Protein AF-A0A812XR93-F1 (afdb_monomer)

Secondary structure (DSSP, 8-state):
-EE-PPTT---SEEEEEETTEEEEEEE-TTSHHHHHHHH-GGG---TT-EEEEETTB-SHHHHHHHHHH-SSEEEEEE--TTTTTSPPPGGG--PPP-------SS------HHHHHHHHHHHHHHS-SPPPHHHHHHHHH----PPPS-HHHHHHHTT--BSSSS-B-S---TT-S-EEEEEEEEEEEETTEEEEEEEEEEEEEETTEEEEEEEEEEEEHHHIIIIIIHHHHHTS-HHHHHHHHSSSPPPPTT--TTHHHHHHHHHHHHHHHHHTT-S-HHHHHHHHHHTT--

Nearest PDB structures (foldseek):
  5woe-assembly1_A  TM=5.679E-01  e=2.750E-02  Homo sapiens
  8hql-assembly4_D  TM=5.612E-01  e=1.957E-01  Mus musculus
  8hql-assembly2_B  TM=5.615E-01  e=2.449E-01  Mus musculus
  8b4h-assembly1_A  TM=2.335E-01  e=1.245E+00  Geobacillus stearothermophilus
  8b4h-assembly1_D  TM=1.496E-01  e=1.647E+00  Geobacillus stearothermophilus

Solvent-accessible surface area (backbone atoms only — not comparable to full-atom values): 16925 Å² total; per-residue (Å²): 90,81,46,70,53,56,91,93,53,68,59,18,59,44,70,39,83,52,85,73,36,34,27,28,58,42,69,38,83,88,15,56,49,36,57,50,24,76,76,33,67,93,70,45,83,50,65,58,24,28,45,58,27,26,63,92,27,61,49,50,68,50,24,57,48,37,76,72,70,43,64,61,40,44,37,41,73,43,83,43,76,79,58,73,77,51,83,76,59,79,91,60,68,76,72,73,78,80,67,77,76,73,77,68,88,65,94,66,92,74,91,56,65,68,64,51,7,47,54,24,42,46,45,68,37,77,46,85,74,92,75,55,60,66,42,48,46,36,25,70,71,38,73,80,82,77,73,79,92,46,42,51,62,61,35,39,77,53,48,45,60,55,69,42,61,70,35,65,43,92,80,66,57,89,94,40,65,36,45,51,45,37,36,44,84,52,70,48,80,54,62,96,38,64,30,37,36,30,40,36,37,40,36,28,51,61,94,85,42,82,45,79,50,74,53,49,27,67,37,37,68,67,45,49,40,66,55,45,48,51,45,49,54,67,74,41,57,72,68,60,45,43,74,70,34,67,93,35,52,74,55,74,88,85,73,59,95,58,41,60,58,30,44,19,48,28,38,35,48,51,23,53,33,49,54,66,60,75,49,35,44,46,50,49,39,46,51,40,56,75,50,59,64,132

pLDDT: mean 86.41, std 15.65, range [37.22, 98.62]

Structure (mmCIF, N/CA/C/O backbone):
data_AF-A0A812XR93-F1
#
_entry.id   AF-A0A812XR93-F1
#
loop_
_atom_site.group_PDB
_atom_site.id
_atom_site.type_symbol
_atom_site.label_atom_id
_atom_site.label_alt_id
_atom_site.label_comp_id
_atom_site.label_asym_id
_atom_site.label_entity_id
_atom_site.label_seq_id
_atom_site.pdbx_PDB_ins_code
_atom_site.Cartn_x
_atom_site.Cartn_y
_atom_site.Cartn_z
_atom_site.occupancy
_atom_site.B_iso_or_equiv
_atom_site.auth_seq_id
_atom_site.auth_comp_id
_atom_site.auth_asym_id
_atom_site.auth_atom_id
_atom_site.pdbx_PDB_model_num
ATOM 1 N N . VAL A 1 1 ? 13.572 -21.212 20.331 1.00 93.75 1 VAL A N 1
ATOM 2 C CA . VAL A 1 1 ? 14.323 -20.853 19.106 1.00 93.75 1 VAL A CA 1
ATOM 3 C C . VAL A 1 1 ? 14.971 -19.496 19.312 1.00 93.75 1 VAL A C 1
ATOM 5 O O . VAL A 1 1 ? 14.291 -18.592 19.782 1.00 93.75 1 VAL A O 1
ATOM 8 N N . VAL A 1 2 ? 16.261 -19.349 19.006 1.00 95.75 2 VAL A N 1
ATOM 9 C CA . VAL A 1 2 ? 16.965 -18.058 19.086 1.00 95.75 2 VAL A CA 1
ATOM 10 C C . VAL A 1 2 ? 17.467 -17.698 17.695 1.00 95.75 2 VAL A C 1
ATOM 12 O O . VAL A 1 2 ? 18.351 -18.375 17.178 1.00 95.75 2 VAL A O 1
ATOM 15 N N . LEU A 1 3 ? 16.909 -16.652 17.087 1.00 95.19 3 LEU A N 1
ATOM 16 C CA . LEU A 1 3 ? 17.327 -16.164 15.772 1.00 95.19 3 LEU A CA 1
ATOM 17 C C . LEU A 1 3 ? 18.040 -14.820 15.914 1.00 95.19 3 LEU A C 1
ATOM 19 O O . LEU A 1 3 ? 17.663 -13.984 16.736 1.00 95.19 3 LEU A O 1
ATOM 23 N N . ARG A 1 4 ? 19.059 -14.606 15.082 1.00 93.31 4 ARG A N 1
ATOM 24 C CA . ARG A 1 4 ? 19.759 -13.325 14.935 1.00 93.31 4 ARG A CA 1
ATOM 25 C C . ARG A 1 4 ? 19.664 -12.905 13.472 1.00 93.31 4 ARG A C 1
ATOM 27 O O . ARG A 1 4 ? 20.532 -13.286 12.687 1.00 93.31 4 ARG A O 1
ATOM 34 N N . PRO A 1 5 ? 18.572 -12.236 13.070 1.00 84.44 5 PRO A N 1
ATOM 35 C CA . PRO A 1 5 ? 18.397 -11.819 11.691 1.00 84.44 5 PRO A CA 1
ATOM 36 C C . PRO A 1 5 ? 19.496 -10.821 11.339 1.00 84.44 5 PRO A C 1
ATOM 38 O O . PRO A 1 5 ? 19.719 -9.852 12.065 1.00 84.44 5 PRO A O 1
ATOM 41 N N . VAL A 1 6 ? 20.185 -11.050 10.226 1.00 77.50 6 VAL A N 1
ATOM 42 C CA . VAL A 1 6 ? 21.042 -10.014 9.648 1.00 77.50 6 VAL A CA 1
ATOM 43 C C . VAL A 1 6 ? 20.116 -8.900 9.144 1.00 77.50 6 VAL A C 1
ATOM 45 O O . VAL A 1 6 ? 19.101 -9.222 8.518 1.00 77.50 6 VAL A O 1
ATOM 48 N N . PRO A 1 7 ? 20.397 -7.613 9.419 1.00 68.44 7 PRO A N 1
ATOM 49 C CA . PRO A 1 7 ? 19.591 -6.515 8.895 1.00 68.44 7 PRO A CA 1
ATOM 50 C C . PRO A 1 7 ? 19.367 -6.660 7.383 1.00 68.44 7 PRO A C 1
ATOM 52 O O . PRO A 1 7 ? 20.317 -6.845 6.630 1.00 68.44 7 PRO A O 1
ATOM 55 N N . GLY A 1 8 ? 18.103 -6.624 6.953 1.00 58.50 8 GLY A N 1
ATOM 56 C CA . GLY A 1 8 ? 17.713 -6.823 5.551 1.00 58.50 8 GLY A CA 1
ATOM 57 C C . GLY A 1 8 ? 17.473 -8.280 5.128 1.00 58.50 8 GLY A C 1
ATOM 58 O O . GLY A 1 8 ? 16.885 -8.511 4.075 1.00 58.50 8 GLY A O 1
ATOM 59 N N . CYS A 1 9 ? 17.836 -9.278 5.940 1.00 67.19 9 CYS A N 1
ATOM 60 C CA . CYS A 1 9 ? 17.539 -10.679 5.645 1.00 67.19 9 CYS A CA 1
ATOM 61 C C . CYS A 1 9 ? 16.160 -11.094 6.179 1.00 67.19 9 CYS A C 1
ATOM 63 O O . CYS A 1 9 ? 15.816 -10.859 7.339 1.00 67.19 9 CYS A O 1
ATOM 65 N N . LYS A 1 10 ? 15.377 -11.787 5.342 1.00 76.69 10 LYS A N 1
ATOM 66 C CA . LYS A 1 10 ? 14.094 -12.383 5.745 1.00 76.69 10 LYS A CA 1
ATOM 67 C C . LYS A 1 10 ? 14.338 -13.462 6.813 1.00 76.69 10 LYS A C 1
ATOM 69 O O . LYS A 1 10 ? 15.262 -14.265 6.686 1.00 76.69 10 LYS A O 1
ATOM 74 N N . LEU A 1 11 ? 13.468 -13.543 7.827 1.00 87.56 11 LEU A N 1
ATOM 75 C CA . LEU A 1 11 ? 13.550 -14.566 8.888 1.00 87.56 11 LEU A CA 1
ATOM 76 C C . LEU A 1 11 ? 13.522 -16.002 8.357 1.00 87.56 11 LEU A C 1
ATOM 78 O O . LEU A 1 11 ? 13.993 -16.924 9.023 1.00 87.56 11 LEU A O 1
ATOM 82 N N . GLY A 1 12 ? 12.977 -16.193 7.156 1.00 89.88 12 GLY A N 1
ATOM 83 C CA . GLY A 1 12 ? 12.924 -17.503 6.535 1.00 89.88 12 GLY A CA 1
ATOM 84 C C . GLY A 1 12 ? 11.669 -18.296 6.832 1.00 89.88 12 GLY A C 1
ATOM 85 O O . GLY A 1 12 ? 11.694 -19.505 6.666 1.00 89.88 12 GLY A O 1
ATOM 86 N N . PHE A 1 13 ? 10.604 -17.656 7.298 1.00 92.88 13 PHE A N 1
ATOM 87 C CA . PHE A 1 13 ? 9.304 -18.286 7.468 1.00 92.88 13 PHE A CA 1
ATOM 88 C C . PHE A 1 13 ? 8.199 -17.241 7.372 1.00 92.88 13 PHE A C 1
ATOM 90 O O . PHE A 1 13 ? 8.430 -16.061 7.650 1.00 92.88 13 PHE A O 1
ATOM 97 N N . ALA A 1 14 ? 7.015 -17.679 6.962 1.00 87.88 14 ALA A N 1
ATOM 98 C CA . ALA A 1 14 ? 5.808 -16.871 6.972 1.00 87.88 14 ALA A CA 1
ATOM 99 C C . ALA A 1 14 ? 4.931 -17.279 8.155 1.00 87.88 14 ALA A C 1
ATOM 101 O O . ALA A 1 14 ? 4.868 -18.453 8.522 1.00 87.88 14 ALA A O 1
ATOM 102 N N . VAL A 1 15 ? 4.233 -16.308 8.736 1.00 91.44 15 VAL A N 1
ATOM 103 C CA . VAL A 1 15 ? 3.210 -16.552 9.753 1.00 91.44 15 VAL A CA 1
ATOM 104 C C . VAL A 1 15 ? 1.874 -15.999 9.287 1.00 91.44 15 VAL A C 1
ATOM 106 O O . VAL A 1 15 ? 1.826 -14.984 8.594 1.00 91.44 15 VAL A O 1
ATOM 109 N N . MET A 1 16 ? 0.794 -16.656 9.686 1.00 85.62 16 MET A N 1
ATOM 110 C CA . MET A 1 16 ? -0.574 -16.204 9.455 1.00 85.62 16 MET A CA 1
ATOM 111 C C . MET A 1 16 ? -1.346 -16.117 10.771 1.00 85.62 16 MET A C 1
ATOM 113 O O . MET A 1 16 ? -1.012 -16.791 11.746 1.00 85.62 16 MET A O 1
ATOM 117 N N . GLU A 1 17 ? -2.384 -15.287 10.793 1.00 86.44 17 GLU A N 1
ATOM 118 C CA . GLU A 1 17 ? -3.308 -15.196 11.922 1.00 86.44 17 GLU A CA 1
ATOM 119 C C . GLU A 1 17 ? -4.096 -16.509 12.068 1.00 86.44 17 GLU A C 1
ATOM 121 O O . GLU A 1 17 ? -4.674 -17.016 11.105 1.00 86.44 17 GLU A O 1
ATOM 126 N N . PHE A 1 18 ? -4.102 -17.068 13.278 1.00 83.69 18 PHE A N 1
ATOM 127 C CA . PHE A 1 18 ? -4.883 -18.247 13.642 1.00 83.69 18 PHE A CA 1
ATOM 128 C C . PHE A 1 18 ? -5.517 -18.019 15.017 1.00 83.69 18 PHE A C 1
ATOM 130 O O . PHE A 1 18 ? -4.894 -18.232 16.064 1.00 83.69 18 PHE A O 1
ATOM 137 N N . GLY A 1 19 ? -6.751 -17.509 15.016 1.00 86.06 19 GLY A N 1
ATOM 138 C CA . GLY A 1 19 ? -7.371 -16.959 16.222 1.00 86.06 19 GLY A CA 1
ATOM 139 C C . GLY A 1 19 ? -6.533 -15.799 16.770 1.00 86.06 19 GLY A C 1
ATOM 140 O O . GLY A 1 19 ? -6.154 -14.904 16.029 1.00 86.06 19 GLY A O 1
ATOM 141 N N . HIS A 1 20 ? -6.178 -15.841 18.055 1.00 81.62 20 HIS A N 1
ATOM 142 C CA . HIS A 1 20 ? -5.309 -14.834 18.689 1.00 81.62 20 HIS A CA 1
ATOM 143 C C . HIS A 1 20 ? -3.813 -15.191 18.658 1.00 81.62 20 HIS A C 1
ATOM 145 O O . HIS A 1 20 ? -3.019 -14.624 19.409 1.00 81.62 20 HIS A O 1
ATOM 151 N N . LYS A 1 21 ? -3.423 -16.170 17.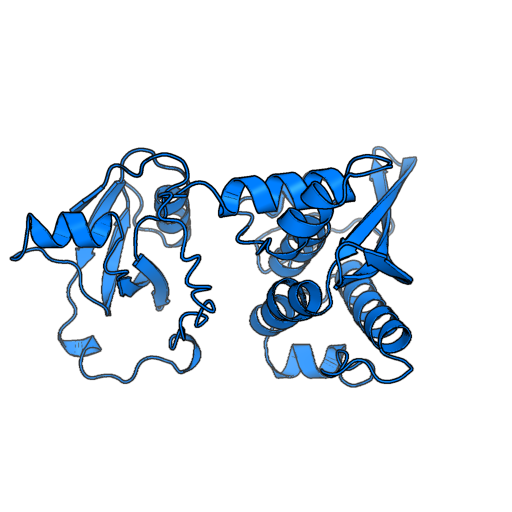836 1.00 88.62 21 LYS A N 1
ATOM 152 C CA . LYS A 1 21 ? -2.050 -16.674 17.730 1.00 88.62 21 LYS A CA 1
ATOM 153 C C . LYS A 1 21 ? -1.529 -16.537 16.302 1.00 88.62 21 LYS A C 1
ATOM 155 O O . LYS A 1 21 ? -2.265 -16.201 15.376 1.00 88.62 21 LYS A O 1
ATOM 160 N N . LEU A 1 22 ? -0.240 -16.810 16.143 1.00 93.69 22 LEU A N 1
ATOM 161 C CA . LEU A 1 22 ? 0.429 -16.871 14.851 1.00 93.69 22 LEU A CA 1
ATOM 162 C C . LEU A 1 22 ? 0.726 -18.332 14.512 1.00 93.69 22 LEU A C 1
ATOM 164 O O . LEU A 1 22 ? 1.314 -19.046 15.320 1.00 93.69 22 LEU A O 1
ATOM 168 N N . LEU A 1 23 ? 0.326 -18.777 13.328 1.00 93.88 23 LEU A N 1
ATOM 169 C CA . LEU A 1 23 ? 0.627 -20.105 12.797 1.00 93.88 23 LEU A CA 1
ATOM 170 C C . LEU A 1 23 ? 1.741 -19.985 11.759 1.00 93.88 23 LEU A C 1
ATOM 172 O O . LEU A 1 23 ? 1.660 -19.121 10.887 1.00 93.88 23 LEU A O 1
ATOM 176 N N . VAL A 1 24 ? 2.758 -20.843 11.823 1.00 95.19 24 VAL A N 1
ATOM 177 C CA . VAL A 1 24 ? 3.786 -20.925 10.777 1.00 95.19 24 VAL A CA 1
ATOM 178 C C . VAL A 1 24 ? 3.137 -21.450 9.498 1.00 95.19 24 VAL A C 1
ATOM 180 O O . VAL A 1 24 ? 2.710 -22.599 9.439 1.00 95.19 24 VAL A O 1
ATOM 183 N N . ALA A 1 25 ? 3.034 -20.597 8.484 1.00 89.50 25 ALA A N 1
ATOM 184 C CA . ALA A 1 25 ? 2.410 -20.934 7.208 1.00 89.50 25 ALA A CA 1
ATOM 185 C C . ALA A 1 25 ? 3.385 -21.655 6.270 1.00 89.50 25 ALA A C 1
ATOM 187 O O . ALA A 1 25 ? 2.983 -22.569 5.563 1.00 89.50 25 ALA A O 1
ATOM 188 N N . SER A 1 26 ? 4.655 -21.247 6.274 1.00 90.69 26 SER A N 1
ATOM 189 C CA . SER A 1 26 ? 5.710 -21.862 5.466 1.00 90.69 26 SER A CA 1
ATOM 190 C C . SER A 1 26 ? 7.088 -21.605 6.067 1.00 90.69 26 SER A C 1
ATOM 192 O O . SER A 1 26 ? 7.298 -20.587 6.735 1.00 90.69 26 SER A O 1
ATOM 194 N N . VAL A 1 27 ? 8.043 -22.503 5.807 1.00 93.69 27 VAL A N 1
ATOM 195 C CA . VAL A 1 27 ? 9.461 -22.341 6.171 1.00 93.69 27 VAL A CA 1
ATOM 196 C C . VAL A 1 27 ? 10.306 -22.343 4.899 1.00 93.69 27 VAL A C 1
ATOM 198 O O . VAL A 1 27 ? 10.331 -23.301 4.134 1.00 93.69 27 VAL A O 1
ATOM 201 N N . HIS A 1 28 ? 11.016 -21.247 4.656 1.00 88.56 28 HIS A N 1
ATOM 202 C CA . HIS A 1 28 ? 11.846 -21.066 3.475 1.00 88.56 28 HIS A CA 1
ATOM 203 C C . HIS A 1 28 ? 13.184 -21.799 3.631 1.00 88.56 28 HIS A C 1
ATOM 205 O O . HIS A 1 28 ? 13.957 -21.494 4.541 1.00 88.56 28 HIS A O 1
ATOM 211 N N . ALA A 1 29 ? 13.513 -22.687 2.688 1.00 88.88 29 ALA A N 1
ATOM 212 C CA . ALA A 1 29 ? 14.683 -23.572 2.757 1.00 88.88 29 ALA A CA 1
ATOM 213 C C . ALA A 1 29 ? 16.031 -22.846 2.953 1.00 88.88 29 ALA A C 1
ATOM 215 O O . ALA A 1 29 ? 16.932 -23.379 3.594 1.00 88.88 29 ALA A O 1
ATOM 216 N N . LYS A 1 30 ? 16.166 -21.615 2.440 1.00 85.75 30 LYS A N 1
ATOM 217 C CA . LYS A 1 30 ? 17.383 -20.782 2.575 1.00 85.75 30 LYS A CA 1
ATOM 218 C C . LYS A 1 30 ? 17.302 -19.716 3.676 1.00 85.75 30 LYS A C 1
ATOM 220 O O . LYS A 1 30 ? 18.111 -18.797 3.716 1.00 85.75 30 LYS A O 1
ATOM 225 N N . GLY A 1 31 ? 16.265 -19.764 4.501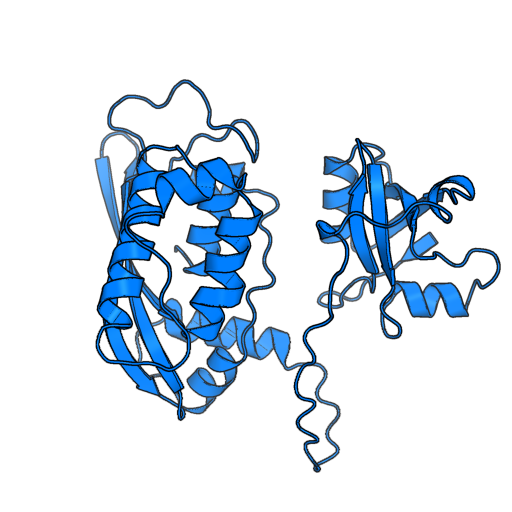 1.00 88.12 31 GLY A N 1
ATOM 226 C CA . GLY A 1 31 ? 15.999 -18.759 5.518 1.00 88.12 31 GLY A CA 1
ATOM 227 C C . GLY A 1 31 ? 16.761 -18.973 6.829 1.00 88.12 31 GLY A C 1
ATOM 228 O O . GLY A 1 31 ? 17.236 -20.074 7.103 1.00 88.12 31 GLY A O 1
ATOM 229 N N . VAL A 1 32 ? 16.822 -17.937 7.675 1.00 91.62 32 VAL A N 1
ATOM 230 C CA . VAL A 1 32 ? 17.489 -18.002 8.994 1.00 91.62 32 VAL A CA 1
ATOM 231 C C . VAL A 1 32 ? 16.898 -19.118 9.862 1.00 91.62 32 VAL A C 1
ATOM 233 O O . VAL A 1 32 ? 17.648 -19.856 10.499 1.00 91.62 32 VAL A O 1
ATOM 236 N N . LEU A 1 33 ? 15.570 -19.294 9.842 1.00 95.12 33 LEU A N 1
ATOM 237 C CA . LEU A 1 33 ? 14.906 -20.385 10.561 1.00 95.12 33 LEU A CA 1
ATOM 238 C C . LEU A 1 33 ? 15.289 -21.774 10.027 1.00 95.12 33 LEU A C 1
ATOM 240 O O . LEU A 1 33 ? 15.509 -22.677 10.823 1.00 95.12 33 LEU A O 1
ATOM 244 N N . SER A 1 34 ? 15.423 -21.949 8.709 1.00 93.94 34 SER A N 1
ATOM 245 C CA . SER A 1 34 ? 15.842 -23.233 8.123 1.00 93.94 34 SER A CA 1
ATOM 246 C C . SER A 1 34 ? 17.263 -23.610 8.554 1.00 93.94 34 SER A C 1
ATOM 248 O O . SER A 1 34 ? 17.503 -24.731 8.991 1.00 93.94 34 SER A O 1
ATOM 250 N N . ASN A 1 35 ? 18.194 -22.649 8.553 1.00 93.12 35 ASN A N 1
ATOM 251 C CA . ASN A 1 35 ? 19.547 -22.885 9.066 1.00 93.12 35 ASN A CA 1
ATOM 252 C C . ASN A 1 35 ? 19.543 -23.240 10.566 1.00 93.12 35 ASN A C 1
ATOM 254 O O . ASN A 1 35 ? 20.292 -24.107 11.023 1.00 93.12 35 ASN A O 1
ATOM 258 N N . TRP A 1 36 ? 18.662 -22.598 11.339 1.00 96.06 36 TRP A N 1
ATOM 259 C CA . TRP A 1 36 ? 18.462 -22.943 12.743 1.00 96.06 36 TRP A CA 1
ATOM 260 C C . TRP A 1 36 ? 17.910 -24.371 12.904 1.00 96.06 36 TRP A C 1
ATOM 262 O O . TRP A 1 36 ? 18.434 -25.127 13.717 1.00 96.06 36 TRP A O 1
ATOM 272 N N . ASN A 1 37 ? 16.937 -24.781 12.082 1.00 97.19 37 ASN A N 1
ATOM 273 C CA . ASN A 1 37 ? 16.385 -26.140 12.081 1.00 97.19 37 ASN A CA 1
ATOM 274 C C . ASN A 1 37 ? 17.451 -27.201 11.768 1.00 97.19 37 ASN A C 1
ATOM 276 O O . ASN A 1 37 ? 17.478 -28.238 12.422 1.00 97.19 37 ASN A O 1
ATOM 280 N N . THR A 1 38 ? 18.361 -26.942 10.823 1.00 96.31 38 THR A N 1
ATOM 281 C CA . THR A 1 38 ? 19.460 -27.868 10.484 1.00 96.31 38 THR A CA 1
ATOM 282 C C . THR A 1 38 ? 20.400 -28.118 11.664 1.00 96.31 38 THR A C 1
ATOM 284 O O . THR A 1 38 ? 20.952 -29.206 11.798 1.00 96.31 38 THR A O 1
ATOM 287 N N . THR A 1 39 ? 20.582 -27.118 12.529 1.00 97.12 39 THR A N 1
ATOM 288 C CA . THR A 1 39 ? 21.446 -27.222 13.716 1.00 97.12 39 THR A CA 1
ATOM 289 C C . THR A 1 39 ? 20.722 -27.769 14.951 1.00 97.12 39 THR A C 1
ATOM 291 O O . THR A 1 39 ? 21.392 -28.158 15.902 1.00 97.12 39 THR A O 1
ATOM 294 N N . HIS A 1 40 ? 19.384 -27.825 14.931 1.00 96.94 40 HIS A N 1
ATOM 295 C CA . HIS A 1 40 ? 18.529 -28.288 16.035 1.00 96.94 40 HIS A CA 1
ATOM 296 C C . HIS A 1 40 ? 17.372 -29.162 15.503 1.00 96.94 40 HIS A C 1
ATOM 298 O O . HIS A 1 40 ? 16.204 -28.766 15.595 1.00 96.94 40 HIS A O 1
ATOM 304 N N . PRO A 1 41 ? 17.659 -30.326 14.889 1.00 96.94 41 PRO A N 1
ATOM 305 C CA . PRO A 1 41 ? 16.652 -31.131 14.193 1.00 96.94 41 PRO A CA 1
ATOM 306 C C . PRO A 1 41 ? 15.496 -31.582 15.101 1.00 96.94 41 PRO A C 1
ATOM 308 O O . PRO A 1 41 ? 14.340 -31.607 14.678 1.00 96.94 41 PRO A O 1
ATOM 311 N N . GLU A 1 42 ? 15.781 -31.875 16.367 1.00 96.31 42 GLU A N 1
ATOM 312 C CA . GLU A 1 42 ? 14.819 -32.303 17.385 1.00 96.31 42 GLU A CA 1
ATOM 313 C C . GLU A 1 42 ? 13.878 -31.186 17.859 1.00 96.31 42 GLU A C 1
ATOM 315 O O . GLU A 1 42 ? 12.806 -31.464 18.395 1.00 96.31 42 GLU A O 1
ATOM 320 N N . LEU A 1 43 ? 14.258 -29.926 17.636 1.00 96.06 43 LEU A N 1
ATOM 321 C CA . LEU A 1 43 ? 13.463 -28.738 17.954 1.00 96.06 43 LEU A CA 1
ATOM 322 C C . LEU A 1 43 ? 13.012 -27.989 16.696 1.00 96.06 43 LEU A C 1
ATOM 324 O O . LEU A 1 43 ? 12.564 -26.843 16.803 1.00 96.06 43 LEU A O 1
ATOM 328 N N . SER A 1 44 ? 13.170 -28.606 15.523 1.00 96.44 44 SER A N 1
ATOM 329 C CA . SER A 1 44 ? 12.896 -27.979 14.235 1.00 96.44 44 SER A CA 1
ATOM 330 C C . SER A 1 44 ? 11.485 -27.405 14.202 1.00 96.44 44 SER A C 1
ATOM 332 O O . SER A 1 44 ? 10.531 -28.046 14.634 1.00 96.44 44 SER A O 1
ATOM 334 N N . VAL A 1 45 ? 11.354 -26.174 13.719 1.00 97.12 45 VAL A N 1
ATOM 335 C CA . VAL A 1 45 ? 10.056 -25.526 13.528 1.00 97.12 45 VAL A CA 1
ATOM 336 C C . VAL A 1 45 ? 9.513 -25.927 12.170 1.00 97.12 45 VAL A C 1
ATOM 338 O O . VAL A 1 45 ? 10.186 -25.754 11.153 1.00 97.12 45 VAL A O 1
ATOM 341 N N . GLU A 1 46 ? 8.289 -26.429 12.158 1.00 96.06 46 GLU A N 1
ATOM 342 C CA . GLU A 1 46 ? 7.614 -26.918 10.964 1.00 96.06 46 GLU A CA 1
ATOM 343 C C . GLU A 1 46 ? 6.434 -26.021 10.589 1.00 96.06 46 GLU A C 1
ATOM 345 O O . GLU A 1 46 ? 5.956 -25.190 11.370 1.00 96.06 46 GLU A O 1
ATOM 350 N N . GLU A 1 47 ? 5.932 -26.215 9.372 1.00 94.00 47 GLU A N 1
ATOM 351 C CA . GLU A 1 47 ? 4.628 -25.680 9.006 1.00 94.00 47 GLU A CA 1
ATOM 352 C C . GLU A 1 47 ? 3.575 -26.150 10.013 1.00 94.00 47 GLU A C 1
ATOM 354 O O . GLU A 1 47 ? 3.556 -27.308 10.437 1.00 94.00 47 GLU A O 1
ATOM 359 N N . ARG A 1 48 ? 2.671 -25.235 10.370 1.00 92.44 48 ARG A N 1
ATOM 360 C CA . ARG A 1 48 ? 1.594 -25.407 11.354 1.00 92.44 48 ARG A CA 1
ATOM 361 C C . ARG A 1 48 ? 2.022 -25.440 12.819 1.00 92.44 48 ARG A C 1
ATOM 363 O O . ARG A 1 48 ? 1.163 -25.616 13.685 1.00 92.44 48 ARG A O 1
ATOM 370 N N . ASP A 1 49 ? 3.292 -25.205 13.133 1.00 95.56 49 ASP A N 1
ATOM 371 C CA . ASP A 1 49 ? 3.661 -24.890 14.510 1.00 95.56 49 ASP A CA 1
ATOM 372 C C . ASP A 1 49 ? 3.073 -23.519 14.901 1.00 95.56 49 ASP A C 1
ATOM 374 O O . ASP A 1 49 ? 3.065 -22.565 14.117 1.00 95.56 49 ASP A O 1
ATOM 378 N N . LEU A 1 50 ? 2.544 -23.404 16.122 1.00 95.75 50 LEU A N 1
ATOM 379 C CA . LEU A 1 50 ? 2.022 -22.138 16.638 1.00 95.75 50 LEU A CA 1
ATOM 380 C C . LEU A 1 50 ? 3.151 -21.338 17.273 1.00 95.75 50 LEU A C 1
ATOM 382 O O . LEU A 1 50 ? 3.752 -21.782 18.248 1.00 95.75 50 LEU A O 1
ATOM 386 N N . LEU A 1 51 ? 3.386 -20.124 16.797 1.00 97.00 51 LEU A N 1
ATOM 387 C CA . LEU A 1 51 ? 4.190 -19.145 17.508 1.00 97.00 51 LEU A CA 1
ATOM 388 C C . LEU A 1 51 ? 3.355 -18.584 18.668 1.00 97.00 51 LEU A C 1
ATOM 390 O O . LEU A 1 51 ? 2.380 -17.857 18.467 1.00 97.00 51 LEU A O 1
ATOM 394 N N . VAL A 1 52 ? 3.728 -18.971 19.888 1.00 96.88 52 VAL A N 1
ATOM 395 C CA . VAL A 1 52 ? 3.016 -18.607 21.125 1.00 96.88 52 VAL A CA 1
ATOM 396 C C . VAL A 1 52 ? 3.683 -17.467 21.883 1.00 96.88 52 VAL A C 1
ATOM 398 O O . VAL A 1 52 ? 3.071 -16.886 22.776 1.00 96.88 52 VAL A O 1
ATOM 401 N N . GLN A 1 53 ? 4.944 -17.176 21.564 1.00 97.00 53 GLN A N 1
ATOM 402 C CA . GLN A 1 53 ? 5.681 -16.073 22.160 1.00 97.00 53 GLN A CA 1
ATOM 403 C C . GLN A 1 53 ? 6.811 -15.629 21.233 1.00 97.00 53 GLN A C 1
ATOM 405 O O . GLN A 1 53 ? 7.545 -16.467 20.705 1.00 97.00 53 GLN A O 1
ATOM 410 N N . ALA A 1 54 ? 7.002 -14.321 21.102 1.00 96.81 54 ALA A N 1
ATOM 411 C CA . ALA A 1 54 ? 8.203 -13.734 20.526 1.00 96.81 54 ALA A CA 1
ATOM 412 C C . ALA A 1 54 ? 8.786 -12.736 21.529 1.00 96.81 54 ALA A C 1
ATOM 414 O O . ALA A 1 54 ? 8.118 -11.790 21.950 1.00 96.81 54 ALA A O 1
ATOM 415 N N . ASN A 1 55 ? 10.027 -12.975 21.943 1.00 95.94 55 ASN A N 1
ATOM 416 C CA . ASN A 1 55 ? 10.667 -12.317 23.076 1.00 95.94 55 ASN A CA 1
ATOM 417 C C . ASN A 1 55 ? 9.787 -12.414 24.330 1.00 95.94 55 ASN A C 1
ATOM 419 O O . ASN A 1 55 ? 9.536 -13.512 24.820 1.00 95.94 55 ASN A O 1
ATOM 423 N N . LEU A 1 56 ? 9.304 -11.287 24.848 1.00 95.25 56 LEU A N 1
ATOM 424 C CA . LEU A 1 56 ? 8.422 -11.248 26.018 1.00 95.25 56 LEU A CA 1
ATOM 425 C C . LEU A 1 56 ? 6.941 -11.116 25.647 1.00 95.25 56 LEU A C 1
ATOM 427 O O . LEU A 1 56 ? 6.093 -11.134 26.533 1.00 95.25 56 LEU A O 1
ATOM 431 N N . SER A 1 57 ? 6.615 -11.001 24.358 1.00 93.88 57 SER A N 1
ATOM 432 C CA . SER A 1 57 ? 5.241 -10.800 23.913 1.00 93.88 57 SER A CA 1
ATOM 433 C C . SER A 1 57 ? 4.545 -12.119 23.603 1.00 93.88 57 SER A C 1
ATOM 435 O O . SER A 1 57 ? 5.079 -12.950 22.870 1.00 93.88 57 SER A O 1
ATOM 437 N N . THR A 1 58 ? 3.342 -12.281 24.145 1.00 94.75 58 THR A N 1
ATOM 438 C CA . THR A 1 58 ? 2.413 -13.391 23.873 1.00 94.75 58 THR A CA 1
ATOM 439 C C . THR A 1 58 ? 1.165 -12.936 23.114 1.00 94.75 58 THR A C 1
ATOM 441 O O . THR A 1 58 ? 0.407 -13.763 22.614 1.00 94.75 58 THR A O 1
ATOM 444 N N . GLU A 1 59 ? 0.944 -11.626 23.017 1.00 90.44 59 GLU A N 1
ATOM 445 C CA . GLU A 1 59 ? -0.163 -11.044 22.267 1.00 90.44 59 GLU A CA 1
ATOM 446 C C . GLU A 1 59 ? 0.183 -10.986 20.782 1.00 90.44 59 GLU A C 1
ATOM 448 O O . GLU A 1 59 ? 1.315 -10.663 20.419 1.00 90.44 59 GLU A O 1
ATOM 453 N N . TYR A 1 60 ? -0.800 -11.248 19.917 1.00 86.88 60 TYR A N 1
ATOM 454 C CA . TYR A 1 60 ? -0.627 -11.244 18.461 1.00 86.88 60 TYR A CA 1
ATOM 455 C C . TYR A 1 60 ? 0.160 -10.020 17.972 1.00 86.88 60 TYR A C 1
ATOM 457 O O . TYR A 1 60 ? 1.201 -10.162 17.333 1.00 86.88 60 TYR A O 1
ATOM 465 N N . PHE A 1 61 ? -0.297 -8.816 18.328 1.00 80.69 61 PHE A N 1
ATOM 466 C CA . PHE A 1 61 ? 0.311 -7.578 17.847 1.00 80.69 61 PHE A CA 1
ATOM 467 C C . PHE A 1 61 ? 1.754 -7.416 18.329 1.00 80.69 61 PHE A C 1
ATOM 469 O O . PHE A 1 61 ? 2.647 -7.110 17.537 1.00 80.69 61 PHE A O 1
ATOM 476 N N . GLY A 1 62 ? 2.007 -7.681 19.611 1.00 87.06 62 GLY A N 1
ATOM 477 C CA . GLY A 1 62 ? 3.354 -7.577 20.150 1.00 87.06 62 GLY A CA 1
ATOM 478 C C . GLY A 1 62 ? 4.295 -8.632 19.558 1.00 87.06 62 GLY A C 1
ATOM 479 O O . GLY A 1 62 ? 5.431 -8.296 19.233 1.00 87.06 62 GLY A O 1
ATOM 480 N N . MET A 1 63 ? 3.834 -9.861 19.295 1.00 93.75 63 MET A N 1
ATOM 481 C CA . MET A 1 63 ? 4.643 -10.874 18.606 1.00 93.75 63 MET A CA 1
ATOM 482 C C . MET A 1 63 ? 5.023 -10.438 17.190 1.00 93.75 63 MET A C 1
ATOM 484 O O . MET A 1 63 ? 6.188 -10.534 16.802 1.00 93.75 63 MET A O 1
ATOM 488 N N . VAL A 1 64 ? 4.056 -9.915 16.434 1.00 86.25 64 VAL A N 1
ATOM 489 C CA . VAL A 1 64 ? 4.270 -9.381 15.085 1.00 86.25 64 VAL A CA 1
ATOM 490 C C . VAL A 1 64 ? 5.285 -8.230 15.093 1.00 86.25 64 VAL A C 1
ATOM 492 O O . VAL A 1 64 ? 6.143 -8.164 14.210 1.00 86.25 64 VAL A O 1
ATOM 495 N N . GLN A 1 65 ? 5.235 -7.345 16.094 1.00 82.81 65 GLN A N 1
ATOM 496 C CA . GLN A 1 65 ? 6.227 -6.279 16.251 1.00 82.81 65 GLN A CA 1
ATOM 497 C C . GLN A 1 65 ? 7.630 -6.826 16.531 1.00 82.81 65 GLN A C 1
ATOM 499 O O . GLN A 1 65 ? 8.587 -6.376 15.899 1.00 82.81 65 GLN A O 1
ATOM 504 N N . GLN A 1 66 ? 7.769 -7.811 17.426 1.00 92.50 66 GLN A N 1
ATOM 505 C CA . GLN A 1 66 ? 9.078 -8.401 17.721 1.00 92.50 66 GLN A CA 1
ATOM 506 C C . GLN A 1 66 ? 9.684 -9.030 16.464 1.00 92.50 66 GLN A C 1
ATOM 508 O O . GLN A 1 66 ? 10.800 -8.677 16.096 1.00 92.50 66 GLN A O 1
ATOM 513 N N . LEU A 1 67 ? 8.924 -9.867 15.745 1.00 90.88 67 LEU A N 1
ATOM 514 C CA . LEU A 1 67 ? 9.375 -10.515 14.505 1.00 90.88 67 LEU A CA 1
ATOM 515 C C . LEU A 1 67 ? 9.929 -9.533 13.461 1.00 90.88 67 LEU A C 1
ATOM 517 O O . LEU A 1 67 ? 10.814 -9.8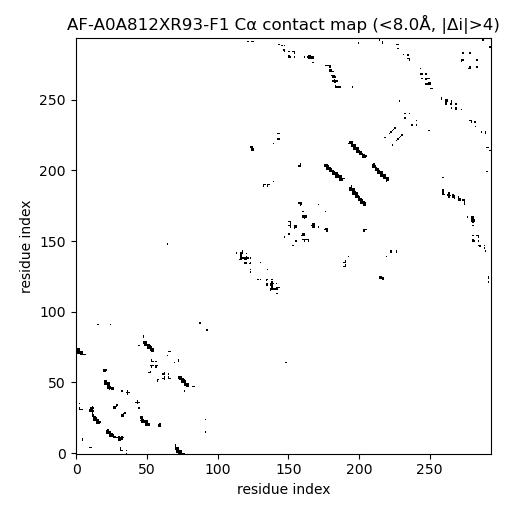98 12.693 1.00 90.88 67 LEU A O 1
ATOM 521 N N . ARG A 1 68 ? 9.415 -8.300 13.420 1.00 81.81 68 ARG A N 1
ATOM 522 C CA . ARG A 1 68 ? 9.851 -7.277 12.462 1.00 81.81 68 ARG A CA 1
ATOM 523 C C . ARG A 1 68 ? 11.082 -6.498 12.900 1.00 81.81 68 ARG A C 1
ATOM 525 O O . ARG A 1 68 ? 11.934 -6.210 12.068 1.00 81.81 68 ARG A O 1
ATOM 532 N N . PHE A 1 69 ? 11.135 -6.099 14.167 1.00 82.38 69 PHE A N 1
ATOM 533 C CA . PHE A 1 69 ? 12.052 -5.043 14.603 1.00 82.38 69 PHE A CA 1
ATOM 534 C C . PHE A 1 69 ? 13.184 -5.536 15.499 1.00 82.38 69 PHE A C 1
ATOM 536 O O . PHE A 1 69 ? 14.171 -4.826 15.692 1.00 82.38 69 PHE A O 1
ATOM 543 N N . SER A 1 70 ? 13.071 -6.734 16.067 1.00 87.88 70 SER A N 1
ATOM 544 C CA . SER A 1 70 ? 14.080 -7.231 16.991 1.00 87.88 70 SER A CA 1
ATOM 545 C C . SER A 1 70 ? 15.302 -7.770 16.246 1.00 87.88 70 SER A C 1
ATOM 547 O O . SER A 1 70 ? 15.209 -8.690 15.439 1.00 87.88 70 SER A O 1
ATOM 549 N N . GLN A 1 71 ? 16.479 -7.249 16.596 1.00 88.50 71 GLN A N 1
ATOM 550 C CA . GLN A 1 71 ? 17.773 -7.769 16.124 1.00 88.50 71 GLN A CA 1
ATOM 551 C C . GLN A 1 71 ? 18.083 -9.172 16.673 1.00 88.50 71 GLN A C 1
ATOM 553 O O . GLN A 1 71 ? 18.909 -9.905 16.131 1.00 88.50 71 GLN A O 1
ATOM 558 N N . VAL A 1 72 ? 17.426 -9.543 17.773 1.00 93.62 72 VAL A N 1
ATOM 559 C CA . VAL A 1 72 ? 17.494 -10.869 18.384 1.00 93.62 72 VAL A CA 1
ATOM 560 C C . VAL A 1 72 ? 16.073 -11.317 18.696 1.00 93.62 72 VAL A C 1
ATOM 562 O O . VAL A 1 72 ? 15.307 -10.591 19.329 1.00 93.62 72 VAL A O 1
ATOM 565 N N . LEU A 1 73 ? 15.726 -12.518 18.248 1.00 96.56 73 LEU A N 1
ATOM 566 C CA . LEU A 1 73 ? 14.408 -13.108 18.431 1.00 96.56 73 LEU A CA 1
ATOM 567 C C . LEU A 1 73 ? 14.502 -14.364 19.283 1.00 96.56 73 LEU A C 1
ATOM 569 O O . LEU A 1 73 ? 15.116 -15.350 18.885 1.00 96.56 73 LEU A O 1
ATOM 573 N N . LEU A 1 74 ? 13.834 -14.339 20.427 1.00 97.12 74 LEU A N 1
ATOM 574 C CA . LEU A 1 74 ? 13.584 -15.481 21.292 1.00 97.12 74 LEU A CA 1
ATOM 575 C C . LEU A 1 74 ? 12.164 -15.970 21.011 1.00 97.12 74 LEU A C 1
ATOM 577 O O . LEU A 1 74 ? 11.192 -15.437 21.535 1.00 97.12 74 LEU A O 1
ATOM 581 N N . LEU A 1 75 ? 12.030 -16.952 20.129 1.00 97.38 75 LEU A N 1
ATOM 582 C CA . LEU A 1 75 ? 10.731 -17.456 19.696 1.00 97.38 75 LEU A CA 1
ATOM 583 C C . LEU A 1 75 ? 10.389 -18.752 20.430 1.00 97.38 75 LEU A C 1
ATOM 585 O O . LEU A 1 75 ? 11.217 -19.670 20.521 1.00 97.38 75 LEU A O 1
ATOM 589 N N . LYS A 1 76 ? 9.150 -18.840 20.913 1.00 97.38 76 LYS A N 1
ATOM 590 C CA . LYS A 1 76 ? 8.570 -20.054 21.486 1.00 97.38 76 LYS A CA 1
ATOM 591 C C . LYS A 1 76 ? 7.483 -20.567 20.559 1.00 97.38 76 LYS A C 1
ATOM 593 O O . LYS A 1 76 ? 6.487 -19.884 20.319 1.00 97.38 76 LYS A O 1
ATOM 598 N N . PHE A 1 77 ? 7.680 -21.786 20.083 1.00 97.00 77 PHE A N 1
ATOM 599 C CA . PHE A 1 77 ? 6.715 -22.486 19.255 1.00 97.0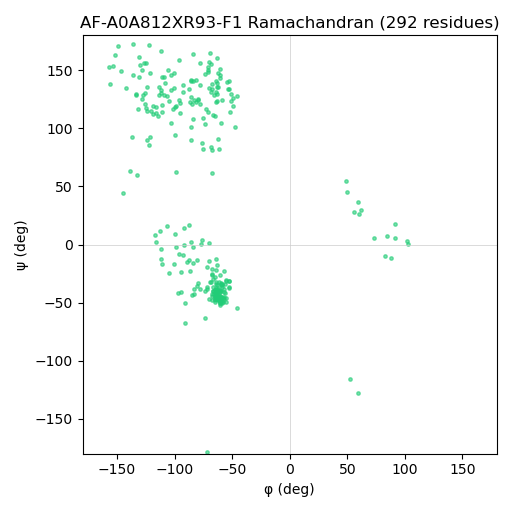0 77 PHE A CA 1
ATOM 600 C C . PHE A 1 77 ? 6.031 -23.588 20.063 1.00 97.00 77 PHE A C 1
ATOM 602 O O . PHE A 1 77 ? 6.608 -24.137 21.003 1.00 97.00 77 PHE A O 1
ATOM 609 N N . GLN A 1 78 ? 4.789 -23.889 19.707 1.00 96.25 78 GLN A N 1
ATOM 610 C CA . GLN A 1 78 ? 4.012 -24.991 20.244 1.00 96.25 78 GLN A CA 1
ATOM 611 C C . GLN A 1 78 ? 3.548 -25.866 19.082 1.00 96.25 78 GLN A C 1
ATOM 613 O O . GLN A 1 78 ? 2.731 -25.437 18.263 1.00 96.25 78 GLN A O 1
ATOM 618 N N . ARG A 1 79 ? 4.039 -27.107 19.050 1.00 94.94 79 ARG A N 1
ATOM 619 C CA . ARG A 1 79 ? 3.594 -28.118 18.092 1.00 94.94 79 ARG A CA 1
ATOM 620 C C . ARG A 1 79 ? 2.159 -28.534 18.390 1.00 94.94 79 ARG A C 1
ATOM 622 O O . ARG A 1 79 ? 1.815 -28.814 19.540 1.00 94.94 79 ARG A O 1
ATOM 629 N N . GLN A 1 80 ? 1.320 -28.554 17.361 1.00 87.94 80 GLN A N 1
ATOM 630 C CA . GLN A 1 80 ? -0.080 -28.970 17.452 1.00 87.94 80 GLN A CA 1
ATOM 631 C C . GLN A 1 80 ? -0.323 -30.140 16.499 1.00 87.94 80 GLN A C 1
ATOM 633 O O . GLN A 1 80 ? -0.656 -29.947 15.331 1.00 87.94 80 GLN A O 1
ATOM 638 N N . GLU A 1 81 ? -0.188 -31.364 17.010 1.00 85.50 81 GLU A N 1
ATOM 639 C CA . GLU A 1 81 ? -0.469 -32.593 16.249 1.00 85.50 81 GLU A CA 1
ATOM 640 C C . GLU A 1 81 ? -1.901 -32.601 15.679 1.00 85.50 81 GLU A C 1
ATOM 642 O O . GLU A 1 81 ? -2.135 -33.045 14.558 1.00 85.50 81 GLU A O 1
ATOM 647 N N . SER A 1 82 ? -2.860 -32.013 16.402 1.00 78.75 82 SER A N 1
ATOM 648 C CA . SER A 1 82 ? -4.262 -31.906 15.981 1.00 78.75 82 SER A CA 1
ATOM 649 C C . SER A 1 82 ? -4.495 -30.993 14.770 1.00 78.75 82 SER A C 1
ATOM 651 O O . SER A 1 82 ? -5.478 -31.179 14.058 1.00 78.75 82 SER A O 1
ATOM 653 N N . ILE A 1 83 ? -3.617 -30.015 14.515 1.00 74.38 83 ILE A N 1
ATOM 654 C CA . ILE A 1 83 ? -3.753 -29.069 13.393 1.00 74.38 83 ILE A CA 1
ATOM 655 C C . ILE A 1 83 ? -3.122 -29.645 12.114 1.00 74.38 83 ILE A C 1
ATOM 657 O O . ILE A 1 83 ? -3.515 -29.282 11.003 1.00 74.38 83 ILE A O 1
ATOM 661 N N . LYS A 1 84 ? -2.188 -30.599 12.225 1.00 74.12 84 LYS A N 1
ATOM 662 C CA . LYS A 1 84 ? -1.548 -31.252 11.067 1.00 74.12 84 LYS A CA 1
ATOM 663 C C . LYS A 1 84 ? -2.517 -32.068 10.202 1.00 74.12 84 LYS A C 1
ATOM 665 O O . LYS A 1 84 ? -2.252 -32.259 9.021 1.00 74.12 84 LYS A O 1
ATOM 670 N N . SER A 1 85 ? -3.656 -32.494 10.744 1.00 75.75 85 SER A N 1
ATOM 671 C CA . SER A 1 85 ? -4.673 -33.232 9.985 1.00 75.75 85 SER A CA 1
ATOM 672 C C . SER A 1 85 ? -5.711 -32.340 9.293 1.00 75.75 85 SER A C 1
ATOM 674 O O . SER A 1 85 ? -6.414 -32.811 8.403 1.00 75.75 85 SER A O 1
ATOM 676 N N . GLN A 1 86 ? -5.810 -31.054 9.651 1.00 75.19 86 GLN A N 1
ATOM 677 C CA . GLN A 1 86 ? -6.796 -30.146 9.057 1.00 75.19 86 GLN A CA 1
ATOM 678 C C . GLN A 1 86 ? -6.272 -29.522 7.752 1.00 75.19 86 GLN A C 1
ATOM 680 O O . GLN A 1 86 ? -5.093 -29.182 7.671 1.00 75.19 86 GLN A O 1
ATOM 685 N N . PRO A 1 87 ? -7.092 -29.348 6.706 1.00 71.62 87 PRO A N 1
ATOM 686 C CA . PRO A 1 87 ? -6.671 -28.600 5.526 1.00 71.62 87 PRO A CA 1
ATOM 687 C C . PRO A 1 87 ? -6.389 -27.138 5.903 1.00 71.62 87 PRO A C 1
ATOM 689 O O . PRO A 1 87 ? -7.154 -26.523 6.647 1.00 71.62 87 PRO A O 1
ATOM 692 N N . LEU A 1 88 ? -5.282 -26.581 5.399 1.00 59.00 88 LEU A N 1
ATOM 693 C CA . LEU A 1 88 ? -4.995 -25.156 5.561 1.00 59.00 88 LEU A CA 1
ATOM 694 C C . LEU A 1 88 ? -6.117 -24.333 4.901 1.00 59.00 88 LEU A C 1
ATOM 696 O O . LEU A 1 88 ? -6.602 -24.729 3.836 1.00 59.00 88 LEU A O 1
ATOM 700 N N . PRO A 1 89 ? -6.521 -23.186 5.479 1.00 58.69 89 PRO A N 1
ATOM 701 C CA . PRO A 1 89 ? -7.442 -22.274 4.810 1.00 58.69 89 PRO A CA 1
ATOM 702 C C . PRO A 1 89 ? -6.906 -21.928 3.417 1.00 58.69 89 PRO A C 1
ATOM 704 O O . PRO A 1 89 ? -5.709 -21.699 3.271 1.00 58.69 89 PRO A O 1
ATOM 707 N N . VAL A 1 90 ? -7.770 -21.825 2.401 1.00 50.22 90 VAL A N 1
ATOM 708 C CA . VAL A 1 90 ? -7.367 -21.493 1.012 1.00 50.22 90 VAL A CA 1
ATOM 709 C C . VAL A 1 90 ? -6.512 -20.214 0.955 1.00 50.22 90 VAL A C 1
ATOM 711 O O . VAL A 1 90 ? -5.579 -20.111 0.168 1.00 50.22 90 VAL A O 1
ATOM 714 N N . ARG A 1 91 ? -6.754 -19.274 1.879 1.00 42.44 91 ARG A N 1
ATOM 715 C CA . ARG A 1 91 ? -5.991 -18.028 2.065 1.00 42.44 91 ARG A CA 1
ATOM 716 C C . ARG A 1 91 ? -4.514 -18.228 2.468 1.00 42.44 91 ARG A C 1
ATOM 718 O O . ARG A 1 91 ? -3.735 -17.289 2.363 1.00 42.44 91 ARG A O 1
ATOM 725 N N . ALA A 1 92 ? -4.140 -19.412 2.952 1.00 39.28 92 ALA A N 1
ATOM 726 C CA . ALA A 1 92 ? -2.804 -19.764 3.438 1.00 39.28 92 ALA A CA 1
ATOM 727 C C . ALA A 1 92 ? -1.925 -20.459 2.388 1.00 39.28 92 ALA A C 1
ATOM 729 O O . ALA A 1 92 ? -0.738 -20.670 2.633 1.00 39.28 92 ALA A O 1
ATOM 730 N N . GLN A 1 93 ? -2.491 -20.826 1.235 1.00 42.19 93 GLN A N 1
ATOM 731 C CA . GLN A 1 93 ? -1.728 -21.388 0.127 1.00 42.19 93 GLN A CA 1
ATOM 732 C C . GLN A 1 93 ? -0.968 -20.251 -0.561 1.00 42.19 93 GLN A C 1
ATOM 734 O O . GLN A 1 93 ? -1.427 -19.649 -1.528 1.00 42.19 93 GLN A O 1
ATOM 739 N N . TRP A 1 94 ? 0.182 -19.895 0.009 1.00 40.19 94 TRP A N 1
ATOM 740 C CA . TRP A 1 94 ? 1.142 -19.028 -0.654 1.00 40.19 94 TRP A CA 1
ATOM 741 C C . TRP A 1 94 ? 1.816 -19.843 -1.752 1.00 40.19 94 TRP A C 1
ATOM 743 O O . TRP A 1 94 ? 2.669 -20.679 -1.462 1.00 40.19 94 TRP A O 1
ATOM 753 N N . GLU A 1 95 ? 1.438 -19.614 -3.007 1.00 38.69 95 GLU A N 1
ATOM 754 C CA . GLU A 1 95 ? 2.307 -19.996 -4.112 1.00 38.69 95 GLU A CA 1
ATOM 755 C C . GLU A 1 95 ? 3.478 -19.007 -4.112 1.00 38.69 95 GLU A C 1
ATOM 757 O O . GLU A 1 95 ? 3.255 -17.800 -4.292 1.00 38.69 95 GLU A O 1
ATOM 762 N N . PRO A 1 96 ? 4.726 -19.467 -3.887 1.00 37.47 96 PRO A N 1
ATOM 763 C CA . PRO A 1 96 ? 5.875 -18.634 -4.176 1.00 37.47 96 PRO A CA 1
ATOM 764 C C . PRO A 1 96 ? 5.685 -18.127 -5.596 1.00 37.47 96 PRO A C 1
ATOM 766 O O . PRO A 1 96 ? 5.431 -18.938 -6.491 1.00 37.47 96 PRO A O 1
ATOM 769 N N . ARG A 1 97 ? 5.808 -16.809 -5.831 1.00 43.47 97 ARG A N 1
ATOM 770 C CA . ARG A 1 97 ? 6.014 -16.355 -7.209 1.00 43.47 97 ARG A CA 1
ATOM 771 C C . ARG A 1 97 ? 7.144 -17.232 -7.722 1.00 43.47 97 ARG A C 1
ATOM 773 O O . ARG A 1 97 ? 8.233 -17.212 -7.145 1.00 43.47 97 ARG A O 1
ATOM 780 N N . ALA A 1 98 ? 6.871 -18.008 -8.767 1.00 40.78 98 ALA A N 1
ATOM 781 C CA . ALA A 1 98 ? 7.913 -18.520 -9.621 1.00 40.78 98 ALA A CA 1
ATOM 782 C C . ALA A 1 98 ? 8.568 -17.266 -10.196 1.00 40.78 98 ALA A C 1
ATOM 784 O O . ALA A 1 98 ? 8.182 -16.762 -11.248 1.00 40.78 98 ALA A O 1
ATOM 785 N N . GLY A 1 99 ? 9.479 -16.672 -9.420 1.00 37.22 99 GLY A N 1
ATOM 786 C CA . GLY A 1 99 ? 10.447 -15.747 -9.943 1.00 37.22 99 GLY A CA 1
ATOM 787 C C . GLY A 1 99 ? 11.054 -16.526 -11.080 1.00 37.22 99 GLY A C 1
ATOM 788 O O . GLY A 1 99 ? 11.609 -17.604 -10.858 1.00 37.22 99 GLY A O 1
ATOM 789 N N . SER A 1 100 ? 10.822 -16.049 -12.296 1.00 40.03 100 SER A N 1
ATOM 790 C CA . SER A 1 100 ? 11.612 -16.442 -13.438 1.00 40.03 100 SER A CA 1
ATOM 791 C C . SER A 1 100 ? 13.052 -16.314 -12.969 1.00 40.03 100 SER A C 1
ATOM 793 O O . SER A 1 100 ? 13.543 -15.197 -12.816 1.00 40.03 100 SER A O 1
ATOM 795 N N . GLN A 1 101 ? 13.675 -17.442 -12.626 1.00 40.12 101 GLN A N 1
ATOM 796 C CA . GLN A 1 101 ? 15.112 -17.523 -12.495 1.00 40.12 101 GLN A CA 1
ATOM 797 C C . GLN A 1 101 ? 15.592 -17.208 -13.903 1.00 40.12 101 GLN A C 1
ATOM 799 O O . GLN A 1 101 ? 15.632 -18.086 -14.763 1.00 40.12 101 GLN A O 1
ATOM 804 N N . SER A 1 102 ? 15.830 -15.927 -14.185 1.00 40.56 102 SER A N 1
ATOM 805 C CA . SER A 1 102 ? 16.743 -15.576 -15.249 1.00 40.56 102 SER A CA 1
ATOM 806 C C . SER A 1 102 ? 18.045 -16.216 -14.812 1.00 40.56 102 SER A C 1
ATOM 808 O O . SER A 1 102 ? 18.651 -15.828 -13.815 1.00 40.56 102 SER A O 1
ATOM 810 N N . VAL A 1 103 ? 18.375 -17.322 -15.468 1.00 41.06 103 VAL A N 1
ATOM 811 C CA . VAL A 1 103 ? 19.689 -17.930 -15.364 1.00 41.06 103 VAL A CA 1
ATOM 812 C C . VAL A 1 103 ? 20.608 -16.937 -16.054 1.00 41.06 103 VAL A C 1
ATOM 814 O O . VAL A 1 103 ? 20.835 -17.022 -17.258 1.00 41.06 103 VAL A O 1
ATOM 817 N N . ASP A 1 104 ? 21.038 -15.921 -15.313 1.00 40.78 104 ASP A N 1
ATOM 818 C CA . ASP A 1 104 ? 22.146 -15.091 -15.738 1.00 40.78 104 ASP A CA 1
ATOM 819 C C . ASP A 1 104 ? 23.357 -16.029 -15.741 1.00 40.78 104 ASP A C 1
ATOM 821 O O . ASP A 1 104 ? 23.763 -16.571 -14.712 1.00 40.78 104 ASP A O 1
ATOM 825 N N . LEU A 1 105 ? 23.840 -16.335 -16.947 1.00 51.50 105 LEU A N 1
ATOM 826 C CA . LEU A 1 105 ? 24.938 -17.273 -17.206 1.00 51.50 105 LEU A CA 1
ATOM 827 C C . LEU A 1 105 ? 26.304 -16.735 -16.748 1.00 51.50 105 LEU A C 1
ATOM 829 O O . LEU A 1 105 ? 27.306 -17.437 -16.867 1.00 51.50 105 LEU A O 1
ATOM 833 N N . ASP A 1 106 ? 26.336 -15.538 -16.170 1.00 43.47 106 ASP A N 1
ATOM 834 C CA . ASP A 1 106 ? 27.532 -14.906 -15.642 1.00 43.47 106 ASP A CA 1
ATOM 835 C C . ASP A 1 106 ? 27.509 -15.035 -14.115 1.00 43.47 106 ASP A C 1
ATOM 837 O O . ASP A 1 106 ? 26.719 -14.395 -13.425 1.00 43.47 106 ASP A O 1
ATOM 841 N N . GLY A 1 107 ? 28.335 -15.947 -13.592 1.00 42.50 107 GLY A N 1
ATOM 842 C CA . GLY A 1 107 ? 28.364 -16.386 -12.195 1.00 42.50 107 GLY A CA 1
ATOM 843 C C . GLY A 1 107 ? 28.815 -15.336 -11.174 1.00 42.50 107 GLY A C 1
ATOM 844 O O . GLY A 1 107 ? 29.788 -15.561 -10.456 1.00 42.50 107 GLY A O 1
ATOM 845 N N . GLU A 1 108 ? 28.089 -14.229 -11.049 1.00 44.25 108 GLU A N 1
ATOM 846 C CA . GLU A 1 108 ? 28.216 -13.286 -9.941 1.00 44.25 108 GLU A CA 1
ATOM 847 C C . GLU A 1 108 ? 27.109 -13.515 -8.904 1.00 44.25 108 GLU A C 1
ATOM 849 O O . GLU A 1 108 ? 25.911 -13.399 -9.161 1.00 44.25 108 GLU A O 1
ATOM 854 N N . PHE A 1 109 ? 27.525 -13.854 -7.682 1.00 45.53 109 PHE A N 1
ATOM 855 C CA . PHE A 1 109 ? 26.659 -14.007 -6.513 1.00 45.53 109 PHE A CA 1
ATOM 856 C C . PHE A 1 109 ? 26.074 -12.646 -6.077 1.00 45.53 109 PHE A C 1
ATOM 858 O O . PHE A 1 109 ? 26.558 -12.011 -5.141 1.00 45.53 109 PHE A O 1
ATOM 865 N N . GLY A 1 110 ? 25.010 -12.189 -6.740 1.00 45.44 110 GLY A N 1
ATOM 866 C CA . GLY A 1 110 ? 24.294 -10.956 -6.402 1.00 45.44 110 GLY A CA 1
ATOM 867 C C . GLY A 1 110 ? 23.221 -11.155 -5.324 1.00 45.44 110 GLY A C 1
ATOM 868 O O . GLY A 1 110 ? 22.061 -11.391 -5.638 1.00 45.44 110 GLY A O 1
ATOM 869 N N . CYS A 1 111 ? 23.574 -11.002 -4.044 1.00 43.44 111 CYS A N 1
ATOM 870 C CA . CYS A 1 111 ? 22.626 -10.988 -2.911 1.00 43.44 111 CYS A CA 1
ATOM 871 C C . CYS A 1 111 ? 22.044 -9.573 -2.615 1.00 43.44 111 CYS A C 1
ATOM 873 O O . CYS A 1 111 ? 21.522 -9.332 -1.531 1.00 43.44 111 CYS A O 1
ATOM 875 N N . SER A 1 112 ? 22.145 -8.616 -3.554 1.00 52.69 112 SER A N 1
ATOM 876 C CA . SER A 1 112 ? 21.841 -7.178 -3.338 1.00 52.69 112 SER A CA 1
ATOM 877 C C . SER A 1 112 ? 20.658 -6.626 -4.160 1.00 52.69 112 SER A C 1
ATOM 879 O O . SER A 1 112 ? 20.333 -5.447 -4.075 1.00 52.69 112 SER A O 1
ATOM 881 N N . THR A 1 113 ? 19.968 -7.448 -4.953 1.00 63.00 113 THR A N 1
ATOM 882 C CA . THR A 1 113 ? 19.045 -6.952 -5.997 1.00 63.00 113 THR A CA 1
ATOM 883 C C . THR A 1 113 ? 17.781 -6.262 -5.468 1.00 63.00 113 THR A C 1
ATOM 885 O O . THR A 1 113 ? 17.273 -5.329 -6.094 1.00 63.00 113 THR A O 1
ATOM 888 N N . ASP A 1 114 ? 17.263 -6.685 -4.312 1.00 62.03 114 ASP A N 1
ATOM 889 C CA . ASP A 1 114 ? 15.965 -6.208 -3.814 1.00 62.03 114 ASP A CA 1
ATOM 890 C C . ASP A 1 114 ? 16.054 -4.810 -3.188 1.00 62.03 114 ASP A C 1
ATOM 892 O O . ASP A 1 114 ? 15.161 -3.980 -3.386 1.00 62.03 114 ASP A O 1
ATOM 896 N N . LEU A 1 115 ? 17.139 -4.514 -2.465 1.00 66.88 115 LEU A N 1
ATOM 897 C CA . LEU A 1 115 ? 17.354 -3.194 -1.868 1.00 66.88 115 LEU A CA 1
ATOM 898 C C . LEU A 1 115 ? 17.575 -2.138 -2.957 1.00 66.88 115 LEU A C 1
ATOM 900 O O . LEU A 1 115 ? 16.958 -1.071 -2.919 1.00 66.88 115 LEU A O 1
ATOM 904 N N . ASP A 1 116 ? 18.369 -2.484 -3.969 1.00 82.31 116 ASP A N 1
ATOM 905 C CA . ASP A 1 116 ? 18.679 -1.603 -5.092 1.00 82.31 116 ASP A CA 1
ATOM 906 C C . ASP A 1 116 ? 17.424 -1.280 -5.920 1.00 82.31 116 ASP A C 1
ATOM 908 O O . ASP A 1 116 ? 17.226 -0.137 -6.338 1.00 82.31 116 ASP A O 1
ATOM 912 N N . SER A 1 117 ? 16.515 -2.247 -6.092 1.00 87.81 117 SER A N 1
ATOM 913 C CA . SER A 1 117 ? 15.240 -2.028 -6.791 1.00 87.81 117 SER A CA 1
ATOM 914 C C . SER A 1 117 ? 14.289 -1.082 -6.039 1.00 87.81 117 SER A C 1
ATOM 916 O O . SER A 1 117 ? 13.672 -0.207 -6.654 1.00 87.81 117 SER A O 1
ATOM 918 N N . ASN A 1 118 ? 14.206 -1.191 -4.707 1.00 85.62 118 ASN A N 1
ATOM 919 C CA . ASN A 1 118 ? 13.381 -0.310 -3.873 1.00 85.62 118 ASN A CA 1
ATOM 920 C C . ASN A 1 118 ? 13.916 1.125 -3.863 1.00 85.62 118 ASN A C 1
ATOM 922 O O . ASN A 1 118 ? 13.146 2.074 -4.030 1.00 85.62 118 ASN A O 1
ATOM 926 N N . LEU A 1 119 ? 15.235 1.287 -3.719 1.00 89.00 119 LEU A N 1
ATOM 927 C CA . LEU A 1 119 ? 15.886 2.594 -3.798 1.00 89.00 119 LEU A CA 1
ATOM 928 C C . LEU A 1 119 ? 15.697 3.229 -5.177 1.00 89.00 119 LEU A C 1
ATOM 930 O O . LEU A 1 119 ? 15.419 4.423 -5.264 1.00 89.00 119 LEU A O 1
ATOM 934 N N . ALA A 1 120 ? 15.762 2.437 -6.249 1.00 93.00 120 ALA A N 1
ATOM 935 C CA . ALA A 1 120 ? 15.502 2.918 -7.598 1.00 93.00 120 ALA A CA 1
ATOM 936 C C . ALA A 1 120 ? 14.044 3.371 -7.793 1.00 93.00 120 ALA A C 1
ATOM 938 O O . ALA A 1 120 ? 13.820 4.455 -8.331 1.00 93.00 120 ALA A O 1
ATOM 939 N N . LEU A 1 121 ? 13.052 2.598 -7.321 1.00 94.00 121 LEU A N 1
ATOM 940 C CA . LEU A 1 121 ? 11.635 2.996 -7.375 1.00 94.00 121 LEU A CA 1
ATOM 941 C C . LEU A 1 121 ? 11.387 4.292 -6.593 1.00 94.00 121 LEU A C 1
ATOM 943 O O . LEU A 1 121 ? 10.622 5.157 -7.028 1.00 94.00 121 LEU A O 1
ATOM 947 N N . ARG A 1 122 ? 12.059 4.436 -5.449 1.00 91.56 122 ARG A N 1
ATOM 948 C CA . ARG A 1 122 ? 12.016 5.644 -4.634 1.00 91.56 122 ARG A CA 1
ATOM 949 C C . ARG A 1 122 ? 12.621 6.837 -5.363 1.00 91.56 122 ARG A C 1
ATOM 951 O O . ARG A 1 122 ? 11.958 7.862 -5.452 1.00 91.56 122 ARG A O 1
ATOM 958 N N . ALA A 1 123 ? 13.799 6.677 -5.962 1.00 92.94 123 ALA A N 1
ATOM 959 C CA . ALA A 1 123 ? 14.453 7.727 -6.737 1.00 92.94 123 ALA A CA 1
ATOM 960 C C . ALA A 1 123 ? 13.544 8.253 -7.861 1.00 92.94 123 ALA A C 1
ATOM 962 O O . ALA A 1 123 ? 13.304 9.457 -7.938 1.00 92.94 123 ALA A O 1
ATOM 963 N N . ILE A 1 124 ? 12.946 7.368 -8.666 1.00 95.31 124 ILE A N 1
ATOM 964 C CA . ILE A 1 124 ? 12.064 7.798 -9.767 1.00 95.31 124 ILE A CA 1
ATOM 965 C C . ILE A 1 124 ? 10.725 8.397 -9.308 1.00 95.31 124 ILE A C 1
ATOM 967 O O . ILE A 1 124 ? 10.028 8.987 -10.126 1.00 95.31 124 ILE A O 1
ATOM 971 N N . THR A 1 125 ? 10.349 8.225 -8.036 1.00 93.50 125 THR A N 1
ATOM 972 C CA . THR A 1 125 ? 9.104 8.768 -7.466 1.00 93.50 125 THR A CA 1
ATOM 973 C C . THR A 1 125 ? 9.347 10.094 -6.735 1.00 93.50 125 THR A C 1
ATOM 975 O O . THR A 1 125 ? 8.566 11.026 -6.871 1.00 93.50 125 THR A O 1
ATOM 978 N N . GLU A 1 126 ? 10.433 10.199 -5.966 1.00 90.69 126 GLU A N 1
ATOM 979 C CA . GLU A 1 126 ? 10.682 11.337 -5.070 1.00 90.69 126 GLU A CA 1
ATOM 980 C C . GLU A 1 126 ? 11.544 12.440 -5.690 1.00 90.69 126 GLU A C 1
ATOM 982 O O . GLU A 1 126 ? 11.487 13.584 -5.244 1.00 90.69 126 GLU A O 1
ATOM 987 N N . SER A 1 127 ? 12.358 12.123 -6.700 1.00 87.81 127 SER A N 1
ATOM 988 C CA . SER A 1 127 ? 13.274 13.098 -7.299 1.00 87.81 127 SER A CA 1
ATOM 989 C C . SER A 1 127 ? 12.887 13.457 -8.729 1.00 87.81 127 SER A C 1
ATOM 991 O O . SER A 1 127 ? 12.613 12.590 -9.562 1.00 87.81 127 SER A O 1
ATOM 993 N N . ALA A 1 128 ? 12.886 14.762 -9.015 1.00 83.25 128 ALA A N 1
ATOM 994 C CA . ALA A 1 128 ? 12.690 15.281 -10.362 1.00 83.25 128 ALA A CA 1
ATOM 995 C C . ALA A 1 128 ? 13.828 14.799 -11.282 1.00 83.25 128 ALA A C 1
ATOM 997 O O . ALA A 1 128 ? 14.993 14.786 -10.886 1.00 83.25 128 ALA A O 1
ATOM 998 N N . GLY A 1 129 ? 13.471 14.356 -12.491 1.00 80.25 129 GLY A N 1
ATOM 999 C CA . GLY A 1 129 ? 14.403 13.765 -13.454 1.00 80.25 129 GLY A CA 1
ATOM 1000 C C . GLY A 1 129 ? 15.376 14.763 -14.108 1.00 80.25 129 GLY A C 1
ATOM 1001 O O . GLY A 1 129 ? 15.316 15.964 -13.832 1.00 80.25 129 GLY A O 1
ATOM 1002 N N . PRO A 1 130 ? 16.248 14.285 -15.024 1.00 89.94 130 PRO A N 1
ATOM 1003 C CA . PRO A 1 130 ? 16.194 12.978 -15.695 1.00 89.94 130 PRO A CA 1
ATOM 1004 C C . PRO A 1 130 ? 16.848 11.825 -14.912 1.00 89.94 130 PRO A C 1
ATOM 1006 O O . PRO A 1 130 ? 17.916 11.975 -14.328 1.00 89.94 130 PRO A O 1
ATOM 1009 N N . HIS A 1 131 ? 16.231 10.639 -14.976 1.00 95.06 131 HIS A N 1
ATOM 1010 C CA . HIS A 1 131 ? 16.759 9.392 -14.401 1.00 95.06 131 HIS A CA 1
ATOM 1011 C C . HIS A 1 131 ? 17.404 8.516 -15.473 1.00 95.06 131 HIS A C 1
ATOM 1013 O O . HIS A 1 131 ? 16.945 8.485 -16.616 1.00 95.06 131 HIS A O 1
ATOM 1019 N N . THR A 1 132 ? 18.447 7.768 -15.109 1.00 95.44 132 THR A N 1
ATOM 1020 C CA . THR A 1 132 ? 19.138 6.886 -16.062 1.00 95.44 132 THR A CA 1
ATOM 1021 C C . THR A 1 132 ? 18.278 5.668 -16.437 1.00 95.44 132 THR A C 1
ATOM 1023 O O . THR A 1 132 ? 17.486 5.198 -15.613 1.00 95.44 132 THR A O 1
ATOM 1026 N N . PRO A 1 133 ? 18.458 5.074 -17.633 1.00 94.44 133 PRO A N 1
ATOM 1027 C CA . PRO A 1 133 ? 17.784 3.824 -17.998 1.00 94.44 133 PRO A CA 1
ATOM 1028 C C . PRO A 1 133 ? 18.032 2.674 -17.010 1.00 94.44 133 PRO A C 1
ATOM 1030 O O . PRO A 1 133 ? 17.147 1.846 -16.805 1.00 94.44 133 PRO A O 1
ATOM 1033 N N . ALA A 1 134 ? 19.205 2.634 -16.364 1.00 93.88 134 ALA A N 1
ATOM 1034 C CA . ALA A 1 134 ? 19.523 1.641 -15.338 1.0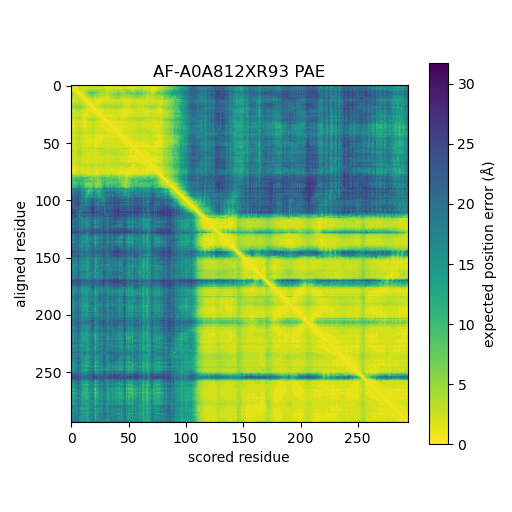0 93.88 134 ALA A CA 1
ATOM 1035 C C . ALA A 1 134 ? 18.634 1.803 -14.095 1.00 93.88 134 ALA A C 1
ATOM 1037 O O . ALA A 1 134 ? 18.092 0.817 -13.605 1.00 93.88 134 ALA A O 1
ATOM 1038 N N . THR A 1 135 ? 18.401 3.041 -13.644 1.00 95.06 135 THR A N 1
ATOM 1039 C CA . THR A 1 135 ? 17.482 3.338 -12.534 1.00 95.06 135 THR A CA 1
ATOM 1040 C C . THR A 1 135 ? 16.064 2.862 -12.854 1.00 95.06 135 THR A C 1
ATOM 1042 O O . THR A 1 135 ? 15.451 2.173 -12.044 1.00 95.06 135 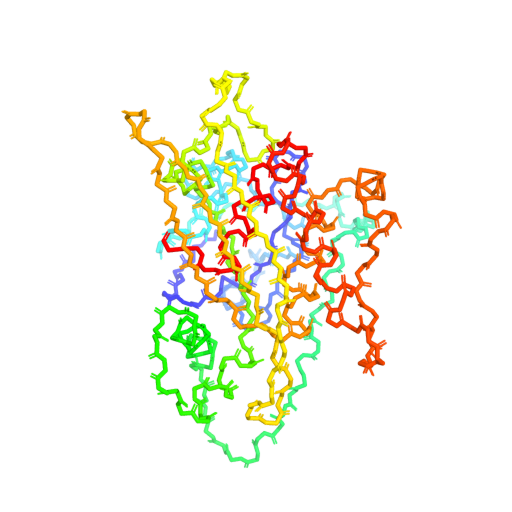THR A O 1
ATOM 1045 N N . TRP A 1 136 ? 15.557 3.147 -14.058 1.00 96.19 136 TRP A N 1
ATOM 1046 C CA . TRP A 1 136 ? 14.244 2.656 -14.496 1.00 96.19 136 TRP A CA 1
ATOM 1047 C C . TRP A 1 136 ? 14.180 1.127 -14.559 1.00 96.19 136 TRP A C 1
ATOM 1049 O O . TRP A 1 136 ? 13.201 0.535 -14.108 1.00 96.19 136 TRP A O 1
ATOM 1059 N N . LYS A 1 137 ? 15.225 0.473 -15.078 1.00 94.44 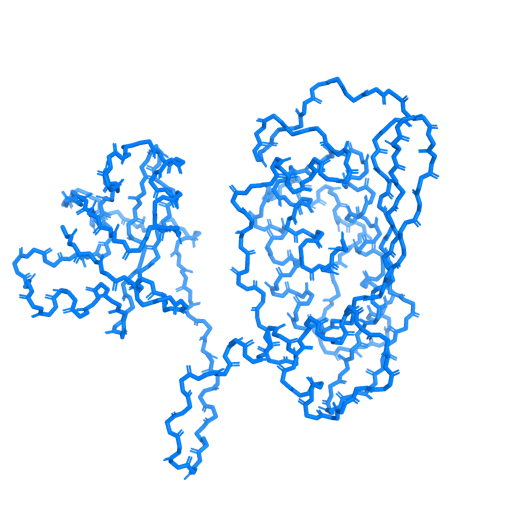137 LYS A N 1
ATOM 1060 C CA . LYS A 1 137 ? 15.304 -0.992 -15.144 1.00 94.44 137 LYS A CA 1
ATOM 1061 C C . LYS A 1 137 ? 15.285 -1.622 -13.747 1.00 94.44 137 LYS A C 1
ATOM 1063 O O . LYS A 1 137 ? 14.515 -2.552 -13.527 1.00 94.44 137 LYS A O 1
ATOM 1068 N N . SER A 1 138 ? 16.053 -1.088 -12.796 1.00 93.31 138 SER A N 1
ATOM 1069 C CA . SER A 1 138 ? 16.044 -1.558 -11.403 1.00 93.31 138 SER A CA 1
ATOM 1070 C C . SER A 1 138 ? 14.709 -1.280 -10.710 1.00 93.31 138 SER A C 1
ATOM 1072 O O . SER A 1 138 ? 14.181 -2.138 -10.013 1.00 93.31 138 SER A O 1
ATOM 1074 N N . ALA A 1 139 ? 14.091 -0.120 -10.942 1.00 94.62 139 ALA A N 1
ATOM 1075 C CA . ALA A 1 139 ? 12.771 0.187 -10.393 1.00 94.62 139 ALA A CA 1
ATOM 1076 C C . ALA A 1 139 ? 11.671 -0.739 -10.946 1.00 94.62 139 ALA A C 1
ATOM 1078 O O . ALA A 1 139 ? 10.666 -0.987 -10.277 1.00 94.62 139 ALA A O 1
ATOM 1079 N N . ALA A 1 140 ? 11.840 -1.257 -12.167 1.00 94.12 140 ALA A N 1
ATOM 1080 C CA . ALA A 1 140 ? 10.866 -2.126 -12.817 1.00 94.12 140 ALA A CA 1
ATOM 1081 C C . ALA A 1 140 ? 10.724 -3.494 -12.141 1.00 94.12 140 ALA A C 1
ATOM 1083 O O . ALA A 1 140 ? 9.669 -4.120 -12.284 1.00 94.12 140 ALA A O 1
ATOM 1084 N N . THR A 1 141 ? 11.764 -3.968 -11.453 1.00 91.62 141 THR A N 1
ATOM 1085 C CA . THR A 1 141 ? 11.773 -5.250 -10.733 1.00 91.62 141 THR A CA 1
ATOM 1086 C C . THR A 1 141 ? 11.363 -5.106 -9.271 1.00 91.62 141 THR A C 1
ATOM 1088 O O . THR A 1 141 ? 11.127 -6.116 -8.614 1.00 91.62 141 THR A O 1
ATOM 1091 N N . CYS A 1 142 ? 11.225 -3.870 -8.778 1.00 87.19 142 CYS A N 1
ATOM 1092 C CA . CYS A 1 142 ? 10.841 -3.594 -7.403 1.00 87.19 142 CYS A CA 1
ATOM 1093 C C . CYS A 1 142 ? 9.483 -4.219 -7.069 1.00 87.19 142 CYS A C 1
ATOM 1095 O O . CYS A 1 142 ? 8.478 -3.937 -7.734 1.00 87.19 142 CYS A O 1
ATOM 1097 N N . ALA A 1 143 ? 9.480 -5.031 -6.013 1.00 81.44 143 ALA A N 1
ATOM 1098 C CA . ALA A 1 143 ? 8.290 -5.489 -5.318 1.00 81.44 143 ALA A CA 1
ATOM 1099 C C . ALA A 1 143 ? 8.182 -4.719 -3.999 1.00 81.44 143 ALA A C 1
ATOM 1101 O O . ALA A 1 143 ? 9.098 -4.739 -3.173 1.00 81.44 143 ALA A O 1
ATOM 1102 N N . VAL A 1 144 ? 7.055 -4.038 -3.793 1.00 73.12 144 VAL A N 1
ATOM 1103 C CA . VAL A 1 144 ? 6.837 -3.262 -2.568 1.00 73.12 144 VAL A CA 1
ATOM 1104 C C . VAL A 1 144 ? 6.501 -4.224 -1.425 1.00 73.12 144 VAL A C 1
ATOM 1106 O O . VAL A 1 144 ? 5.340 -4.512 -1.146 1.00 73.12 144 VAL A O 1
ATOM 1109 N N . ASP A 1 145 ? 7.513 -4.744 -0.734 1.00 65.31 145 ASP A N 1
ATOM 1110 C CA . ASP A 1 145 ? 7.345 -5.681 0.396 1.00 65.31 145 ASP A CA 1
ATOM 1111 C C . ASP A 1 145 ? 6.893 -4.993 1.706 1.00 65.31 145 ASP A C 1
ATOM 1113 O O . ASP A 1 145 ? 6.750 -5.635 2.748 1.00 65.31 145 ASP A O 1
ATOM 1117 N N . HIS A 1 146 ? 6.619 -3.684 1.683 1.00 58.06 146 HIS A N 1
ATOM 1118 C CA . HIS A 1 146 ? 6.352 -2.930 2.904 1.00 58.06 146 HIS A CA 1
ATOM 1119 C C . HIS A 1 146 ? 4.938 -3.139 3.459 1.00 58.06 146 HIS A C 1
ATOM 1121 O O . HIS A 1 146 ? 3.928 -2.797 2.845 1.00 58.06 146 HIS A O 1
ATOM 1127 N N . PHE A 1 147 ? 4.903 -3.633 4.696 1.00 55.09 147 PHE A N 1
ATOM 1128 C CA . PHE A 1 147 ? 3.795 -3.461 5.626 1.00 55.09 147 PHE A CA 1
ATOM 1129 C C . PHE A 1 147 ? 4.190 -2.371 6.616 1.00 55.09 147 PHE A C 1
ATOM 1131 O O . PHE A 1 147 ? 5.117 -2.572 7.406 1.00 55.09 147 PHE A O 1
ATOM 1138 N N . LEU A 1 148 ? 3.474 -1.250 6.628 1.00 58.56 148 LEU A N 1
ATOM 1139 C CA . LEU A 1 148 ? 3.576 -0.326 7.750 1.00 58.56 148 LEU A CA 1
ATOM 1140 C C . LEU A 1 148 ? 3.060 -1.024 9.011 1.00 58.56 148 LEU A C 1
ATOM 1142 O O . LEU A 1 148 ? 2.022 -1.667 8.979 1.00 58.56 148 LEU A O 1
ATOM 1146 N N . HIS A 1 149 ? 3.822 -0.957 10.100 1.00 55.53 149 HIS A N 1
ATOM 1147 C CA . HIS A 1 149 ? 3.427 -1.459 11.431 1.00 55.53 149 HIS A CA 1
ATOM 1148 C C . HIS A 1 149 ? 3.092 -0.335 12.407 1.00 55.53 149 HIS A C 1
ATOM 1150 O O . HIS A 1 149 ? 3.062 -0.515 13.624 1.00 55.53 149 HIS A O 1
ATOM 1156 N N . GLN A 1 150 ? 2.892 0.848 11.838 1.00 69.00 150 GLN A N 1
ATOM 1157 C CA . GLN A 1 150 ? 2.609 2.095 12.518 1.00 69.00 150 GLN A CA 1
ATOM 1158 C C . GLN A 1 150 ? 1.644 2.914 11.659 1.00 69.00 150 GLN A C 1
ATOM 1160 O O . GLN A 1 150 ? 1.845 4.109 11.464 1.00 69.00 150 GLN A O 1
ATOM 1165 N N . GLU A 1 151 ? 0.602 2.273 11.120 1.00 81.50 151 GLU A N 1
ATOM 1166 C CA . GLU A 1 151 ? -0.417 2.936 10.304 1.00 81.50 151 GLU A CA 1
ATOM 1167 C C . GLU A 1 151 ? -0.990 4.139 11.047 1.00 81.50 151 GLU A C 1
ATOM 1169 O O . GLU A 1 151 ? -1.192 5.178 10.442 1.00 81.50 151 GLU A O 1
ATOM 1174 N N . GLN A 1 152 ? -1.157 4.043 12.368 1.00 83.88 152 GLN A N 1
ATOM 1175 C CA . GLN A 1 152 ? -1.619 5.155 13.193 1.00 83.88 152 GLN A CA 1
ATOM 1176 C C . GLN A 1 152 ? -0.666 6.359 13.178 1.00 83.88 152 GLN A C 1
ATOM 1178 O O . GLN A 1 152 ? -1.128 7.482 12.995 1.00 83.88 152 GLN A O 1
ATOM 1183 N N . LEU A 1 153 ? 0.644 6.149 13.359 1.00 85.75 153 LEU A N 1
ATOM 1184 C CA . LEU A 1 153 ? 1.615 7.249 13.349 1.00 85.75 153 LEU A CA 1
ATOM 1185 C C . LEU A 1 153 ? 1.778 7.810 11.939 1.00 85.75 153 LEU A C 1
ATOM 1187 O O . LEU A 1 153 ? 1.702 9.019 11.757 1.00 85.75 153 LEU A O 1
ATOM 1191 N N . PHE A 1 154 ? 1.935 6.930 10.949 1.00 90.38 154 PHE A N 1
ATOM 1192 C CA . PHE A 1 154 ? 2.093 7.304 9.549 1.00 90.38 154 PHE A CA 1
ATOM 1193 C C . PHE A 1 154 ? 0.879 8.077 9.027 1.00 90.38 154 PHE A C 1
ATOM 1195 O O . PHE A 1 154 ? 1.022 9.182 8.520 1.00 90.38 154 PHE A O 1
ATOM 1202 N N . LEU A 1 155 ? -0.333 7.548 9.209 1.00 94.00 155 LEU A N 1
ATOM 1203 C CA . LEU A 1 155 ? -1.559 8.233 8.800 1.00 94.00 155 LEU A CA 1
ATOM 1204 C C . LEU A 1 155 ? -1.809 9.504 9.621 1.00 94.00 155 LEU A C 1
ATOM 1206 O O . LEU A 1 155 ? -2.355 10.474 9.093 1.00 94.00 155 LEU A O 1
ATOM 1210 N N . GLY A 1 156 ? -1.357 9.532 10.877 1.00 91.81 156 GLY A N 1
ATOM 1211 C CA . GLY A 1 156 ? -1.373 10.725 11.718 1.00 91.81 156 GLY A CA 1
ATOM 1212 C C . GLY A 1 156 ? -0.567 11.893 11.139 1.00 91.81 156 GLY A C 1
ATOM 1213 O O . GLY A 1 156 ? -1.005 13.034 11.278 1.00 91.81 156 GLY A O 1
ATOM 1214 N N . LEU A 1 157 ? 0.542 11.634 10.429 1.00 91.31 157 LEU A N 1
ATOM 1215 C CA . LEU A 1 157 ? 1.330 12.678 9.744 1.00 91.31 157 LEU A CA 1
ATOM 1216 C C . LEU A 1 157 ? 0.503 13.431 8.700 1.00 91.31 157 LEU A C 1
ATOM 1218 O O . LEU A 1 157 ? 0.678 14.634 8.517 1.00 91.31 157 LEU A O 1
ATOM 1222 N N . TYR A 1 158 ? -0.437 12.730 8.072 1.00 92.69 158 TYR A N 1
ATOM 1223 C CA . TYR A 1 158 ? -1.328 13.281 7.060 1.00 92.69 158 TYR A CA 1
ATOM 1224 C C . TYR A 1 158 ? -2.640 13.819 7.635 1.00 92.69 158 TYR A C 1
ATOM 1226 O O . TYR A 1 158 ? -3.458 14.323 6.878 1.00 92.69 158 TYR A O 1
ATOM 1234 N N . GLY A 1 159 ? -2.860 13.729 8.952 1.00 92.50 159 GLY A N 1
ATOM 1235 C CA . GLY A 1 159 ? -4.066 14.226 9.624 1.00 92.50 159 GLY A CA 1
ATOM 1236 C C . GLY A 1 159 ? -5.204 13.210 9.758 1.00 92.50 159 GLY A C 1
ATOM 1237 O O . GLY A 1 159 ? -6.278 13.552 10.255 1.00 92.50 159 GLY A O 1
ATOM 1238 N N . TYR A 1 160 ? -5.001 11.951 9.370 1.00 93.19 160 TYR A N 1
ATOM 1239 C CA . TYR A 1 160 ? -5.984 10.907 9.648 1.00 93.19 160 TYR A CA 1
ATOM 1240 C C . TYR A 1 160 ? -5.972 10.526 11.132 1.00 93.19 160 TYR A C 1
ATOM 1242 O O . TYR A 1 160 ? -4.928 10.483 11.783 1.00 93.19 160 TYR A O 1
ATOM 1250 N N . ARG A 1 161 ? -7.146 10.163 11.661 1.00 92.62 161 ARG A N 1
ATOM 1251 C CA . ARG A 1 161 ? -7.289 9.673 13.038 1.00 92.62 161 ARG A CA 1
ATOM 1252 C C . ARG A 1 161 ? -7.657 8.201 13.015 1.00 92.62 161 ARG A C 1
ATOM 1254 O O . ARG A 1 161 ? -8.741 7.831 12.565 1.00 92.62 161 ARG A O 1
ATOM 1261 N N . VAL A 1 162 ? -6.743 7.382 13.510 1.00 92.44 162 VAL A N 1
ATOM 1262 C CA . VAL A 1 162 ? -6.824 5.922 13.473 1.00 92.44 162 VAL A CA 1
ATOM 1263 C C . VAL A 1 162 ? -6.976 5.405 14.900 1.00 92.44 162 VAL A C 1
ATOM 1265 O O . VAL A 1 162 ? -6.193 5.792 15.772 1.00 92.44 162 VAL A O 1
ATOM 1268 N N . LEU A 1 163 ? -7.981 4.556 15.137 1.00 89.75 163 LEU A N 1
ATOM 1269 C CA . LEU A 1 163 ? -8.178 3.874 16.419 1.00 89.75 163 LEU A CA 1
ATOM 1270 C C . LEU A 1 163 ? -7.446 2.529 16.417 1.00 89.75 163 LEU A C 1
ATOM 1272 O O . LEU A 1 163 ? -6.654 2.244 17.310 1.00 89.75 163 LEU A O 1
ATOM 1276 N N . THR A 1 164 ? -7.679 1.730 15.377 1.00 87.75 164 THR A N 1
ATOM 1277 C CA . THR A 1 164 ? -6.959 0.484 15.094 1.00 87.75 164 THR A CA 1
ATOM 1278 C C . THR A 1 164 ? -6.620 0.430 13.608 1.00 87.75 164 THR A C 1
ATOM 1280 O O . THR A 1 164 ? -7.121 1.228 12.826 1.00 87.75 164 THR A O 1
ATOM 1283 N N . ASN A 1 165 ? -5.832 -0.543 13.160 1.00 84.69 165 ASN A N 1
ATOM 1284 C CA . ASN A 1 165 ? -5.588 -0.723 11.725 1.00 84.69 165 ASN A CA 1
ATOM 1285 C C . ASN A 1 165 ? -6.855 -1.096 10.914 1.00 84.69 165 ASN A C 1
ATOM 1287 O O . ASN A 1 165 ? -6.828 -1.022 9.687 1.00 84.69 165 ASN A O 1
ATOM 1291 N N . ARG A 1 166 ? -7.966 -1.460 11.574 1.00 89.44 166 ARG A N 1
ATOM 1292 C CA . ARG A 1 166 ? -9.262 -1.757 10.940 1.00 89.44 166 ARG A CA 1
ATOM 1293 C C . ARG A 1 166 ? -10.297 -0.649 11.113 1.00 89.44 166 ARG A C 1
ATOM 1295 O O . ARG A 1 166 ? -11.194 -0.543 10.286 1.00 89.44 166 ARG A O 1
ATOM 1302 N N . THR A 1 167 ? -10.171 0.180 12.147 1.00 91.56 167 THR A N 1
ATOM 1303 C CA . THR A 1 167 ? -11.193 1.162 12.523 1.00 91.56 167 THR A CA 1
ATOM 1304 C C . THR A 1 167 ? -10.637 2.579 12.608 1.00 91.56 167 THR A C 1
ATOM 1306 O O . THR A 1 167 ? -9.623 2.855 13.259 1.00 91.56 167 THR A O 1
ATOM 1309 N N . TRP A 1 168 ? -11.336 3.503 11.954 1.00 94.19 168 TRP A N 1
ATOM 1310 C CA . TRP A 1 168 ? -11.129 4.939 12.112 1.00 94.19 168 TRP A CA 1
ATOM 1311 C C . TRP A 1 168 ? -11.602 5.399 13.494 1.00 94.19 168 TRP A C 1
ATOM 1313 O O . TRP A 1 168 ? -12.416 4.734 14.130 1.00 94.19 168 TRP A O 1
ATOM 1323 N N . ALA A 1 169 ? -11.089 6.529 13.977 1.00 92.50 169 ALA A N 1
ATOM 1324 C CA . ALA A 1 169 ? -11.626 7.152 15.185 1.00 92.50 169 ALA A CA 1
ATOM 1325 C C . ALA A 1 169 ? -12.928 7.918 14.867 1.00 92.50 169 ALA A C 1
ATOM 1327 O O . ALA A 1 169 ? -12.965 8.664 13.890 1.00 92.50 169 ALA A O 1
ATOM 1328 N N . ASP A 1 170 ? -13.948 7.795 15.725 1.00 80.38 170 ASP A N 1
ATOM 1329 C CA . ASP A 1 170 ? -15.317 8.306 15.495 1.00 80.38 170 ASP A CA 1
ATOM 1330 C C . ASP A 1 170 ? -15.415 9.832 15.297 1.00 80.38 170 ASP A C 1
ATOM 1332 O O . ASP A 1 170 ? -16.323 10.335 14.642 1.00 80.38 170 ASP A O 1
ATOM 1336 N N . ALA A 1 171 ? -14.470 10.595 15.851 1.00 66.06 171 ALA A N 1
ATOM 1337 C CA . ALA A 1 171 ? -14.500 12.057 15.855 1.00 66.06 171 ALA A CA 1
ATOM 1338 C C . ALA A 1 171 ? -13.622 12.666 14.749 1.00 66.06 171 ALA A C 1
ATOM 1340 O O . ALA A 1 171 ? -12.657 13.388 15.027 1.00 66.06 171 ALA A O 1
ATOM 1341 N N . GLN A 1 172 ? -13.930 12.393 13.484 1.00 67.81 172 GLN A N 1
ATOM 1342 C CA . GLN A 1 172 ? -13.425 13.247 12.409 1.00 67.81 172 GLN A CA 1
ATOM 1343 C C . GLN A 1 172 ? -14.167 14.582 12.484 1.00 67.81 172 GLN A C 1
ATOM 1345 O O . GLN A 1 172 ? -15.383 14.640 12.320 1.00 67.81 172 GLN A O 1
ATOM 1350 N N . VAL A 1 173 ? -13.448 15.661 12.796 1.00 72.81 173 VAL A N 1
ATOM 1351 C CA . VAL A 1 173 ? -14.037 17.003 12.779 1.00 72.81 173 VAL A CA 1
ATOM 1352 C C . VAL A 1 173 ? -14.452 17.284 11.338 1.00 72.81 173 VAL A C 1
ATOM 1354 O O . VAL A 1 173 ? -13.625 17.186 10.429 1.00 72.81 173 VAL A O 1
ATOM 1357 N N . ALA A 1 174 ? -15.732 17.591 11.122 1.00 73.56 174 ALA A N 1
ATOM 1358 C CA . ALA A 1 174 ? -16.257 17.871 9.792 1.00 73.56 174 ALA A CA 1
ATOM 1359 C C . ALA A 1 174 ? -15.384 18.927 9.091 1.00 73.56 174 ALA A C 1
ATOM 1361 O O . ALA A 1 174 ? -15.148 20.008 9.630 1.00 73.56 174 ALA A O 1
ATOM 1362 N N . GLY A 1 175 ? -14.869 18.586 7.907 1.00 77.62 175 GLY A N 1
ATOM 1363 C CA . GLY A 1 175 ? -13.977 19.456 7.134 1.00 77.62 175 GLY A CA 1
ATOM 1364 C C . GLY A 1 175 ? -12.488 19.394 7.498 1.00 77.62 175 GLY A C 1
ATOM 1365 O O . GLY A 1 175 ? -11.729 20.189 6.958 1.00 77.62 175 GLY A O 1
ATOM 1366 N N . GLN A 1 176 ? -12.051 18.477 8.371 1.00 84.06 176 GLN A N 1
ATOM 1367 C CA . GLN A 1 176 ? -10.626 18.276 8.695 1.00 84.06 176 GLN A CA 1
ATOM 1368 C C . GLN A 1 176 ? -10.051 16.940 8.208 1.00 84.06 176 GLN A C 1
ATOM 1370 O O . GLN A 1 176 ? -8.852 16.708 8.349 1.00 84.06 176 GLN A O 1
ATOM 1375 N N . THR A 1 177 ? -10.869 16.064 7.623 1.00 90.88 177 THR A N 1
ATOM 1376 C CA . THR A 1 177 ? -10.379 14.801 7.060 1.00 90.88 177 THR A CA 1
ATOM 1377 C C . THR A 1 177 ? -9.552 15.072 5.800 1.00 90.88 177 THR A C 1
ATOM 1379 O O . THR A 1 177 ? -9.985 15.866 4.957 1.00 90.88 177 THR A O 1
ATOM 1382 N N . PRO A 1 178 ? -8.380 14.435 5.648 1.00 95.38 178 PRO A N 1
ATOM 1383 C CA . PRO A 1 178 ? -7.566 14.608 4.455 1.00 95.38 178 PRO A CA 1
ATOM 1384 C C . PRO A 1 178 ? -8.313 14.161 3.195 1.00 95.38 178 PRO A C 1
ATOM 1386 O O . PRO A 1 178 ? -9.092 13.209 3.230 1.00 95.38 178 PRO A O 1
ATOM 1389 N N . ILE A 1 179 ? -8.068 14.846 2.080 1.00 97.12 179 ILE A N 1
ATOM 1390 C CA . ILE A 1 179 ? -8.679 14.545 0.784 1.00 97.12 179 ILE A CA 1
ATOM 1391 C C . ILE A 1 179 ? -7.578 14.091 -0.167 1.00 97.12 179 ILE A C 1
ATOM 1393 O O . ILE A 1 179 ? -6.736 14.885 -0.582 1.00 97.12 179 ILE A O 1
ATOM 1397 N N . LEU A 1 180 ? -7.605 12.812 -0.517 1.00 98.31 180 LEU A N 1
ATOM 1398 C CA . LEU A 1 180 ? -6.733 12.180 -1.493 1.00 98.31 180 LEU A CA 1
ATOM 1399 C C . LEU A 1 180 ? -7.381 12.197 -2.885 1.00 98.31 180 LEU A C 1
ATOM 1401 O O . LEU A 1 180 ? -8.561 11.884 -3.048 1.00 98.31 180 LEU A O 1
ATOM 1405 N N . SER A 1 181 ? -6.596 12.498 -3.910 1.00 98.50 181 SER A N 1
ATOM 1406 C CA . SER A 1 181 ? -6.965 12.367 -5.317 1.00 98.50 181 SER A CA 1
ATOM 1407 C C . SER A 1 181 ? -5.897 11.559 -6.042 1.00 98.50 181 SER A C 1
ATOM 1409 O O . SER A 1 181 ? -4.712 11.872 -5.953 1.00 98.50 181 SER A O 1
ATOM 1411 N N . LEU A 1 182 ? -6.332 10.525 -6.765 1.00 98.62 182 LEU A N 1
ATOM 1412 C CA . LEU A 1 182 ? -5.478 9.627 -7.537 1.00 98.62 182 LEU A CA 1
ATOM 1413 C C . LEU A 1 182 ? -6.006 9.531 -8.966 1.00 98.62 182 LEU A C 1
ATOM 1415 O O . LEU A 1 182 ? -7.169 9.174 -9.186 1.00 98.62 182 LEU A O 1
ATOM 1419 N N . LYS A 1 183 ? -5.146 9.805 -9.945 1.00 97.69 183 LYS A N 1
ATOM 1420 C CA . LYS A 1 183 ? -5.475 9.659 -11.367 1.00 97.69 183 LYS A CA 1
ATOM 1421 C C . LYS A 1 183 ? -4.251 9.238 -12.164 1.00 97.69 183 LYS A C 1
ATOM 1423 O O . LYS A 1 183 ? -3.131 9.605 -11.830 1.00 97.69 183 LYS A O 1
ATOM 1428 N N . VAL A 1 184 ? -4.472 8.495 -13.243 1.00 97.81 184 VAL A N 1
ATOM 1429 C CA . VAL A 1 184 ? -3.422 8.265 -14.242 1.00 97.81 184 VAL A CA 1
ATOM 1430 C C . VAL A 1 184 ? -3.603 9.299 -15.340 1.00 97.81 184 VAL A C 1
ATOM 1432 O O . VAL A 1 184 ? -4.613 9.258 -16.042 1.00 97.81 184 VAL A O 1
ATOM 1435 N N . GLU A 1 185 ? -2.658 10.227 -15.472 1.00 92.69 185 GLU A N 1
ATOM 1436 C CA . GLU A 1 185 ? -2.709 11.242 -16.533 1.00 92.69 185 GLU A CA 1
ATOM 1437 C C . GLU A 1 185 ? -2.156 10.708 -17.850 1.00 92.69 185 GLU A C 1
ATOM 1439 O O . GLU A 1 185 ? -2.750 10.907 -18.908 1.00 92.69 185 GLU A O 1
ATOM 1444 N N . GLN A 1 186 ? -1.041 9.984 -17.779 1.00 95.12 186 GLN A N 1
ATOM 1445 C CA . GLN A 1 186 ? -0.325 9.504 -18.952 1.00 95.12 186 GLN A CA 1
ATOM 1446 C C . GLN A 1 186 ? 0.395 8.182 -18.682 1.00 95.12 186 GLN A C 1
ATOM 1448 O O . GLN A 1 186 ? 0.487 7.705 -17.546 1.00 95.12 186 GLN A O 1
ATOM 1453 N N . HIS A 1 187 ? 0.910 7.585 -19.752 1.00 95.69 187 HIS A N 1
ATOM 1454 C CA . HIS A 1 187 ? 1.881 6.506 -19.673 1.00 95.69 187 HIS A CA 1
ATOM 1455 C C . HIS A 1 187 ? 3.084 6.828 -20.557 1.00 95.69 187 HIS A C 1
ATOM 1457 O O . HIS A 1 187 ? 2.946 7.521 -21.563 1.00 95.69 187 HIS A O 1
ATOM 1463 N N . ILE A 1 188 ? 4.253 6.327 -20.172 1.00 95.56 188 ILE A N 1
ATOM 1464 C CA . ILE A 1 188 ? 5.509 6.494 -20.906 1.00 95.56 188 ILE A CA 1
ATOM 1465 C C . ILE A 1 188 ? 6.187 5.140 -21.099 1.00 95.56 188 ILE A C 1
ATOM 1467 O O . ILE A 1 188 ? 5.990 4.219 -20.302 1.00 95.56 188 ILE A O 1
ATOM 1471 N N . GLU A 1 189 ? 7.013 5.024 -22.134 1.00 96.00 189 GLU A N 1
ATOM 1472 C CA . GLU A 1 189 ? 7.893 3.873 -22.323 1.00 96.00 189 GLU A CA 1
ATOM 1473 C C . GLU A 1 189 ? 9.304 4.216 -21.841 1.00 96.00 189 GLU A C 1
ATOM 1475 O O . GLU A 1 189 ? 9.931 5.152 -22.332 1.00 96.00 189 GLU A O 1
ATOM 1480 N N . GLN A 1 190 ? 9.794 3.472 -20.849 1.00 96.44 190 GLN A N 1
ATOM 1481 C CA . GLN A 1 190 ? 11.139 3.622 -20.293 1.00 96.44 190 GLN A CA 1
ATOM 1482 C C . GLN A 1 190 ? 11.722 2.255 -19.951 1.00 96.44 190 GLN A C 1
ATOM 1484 O O . GLN A 1 190 ? 11.043 1.417 -19.354 1.00 96.44 190 GLN A O 1
ATOM 1489 N N . ALA A 1 191 ? 12.985 2.034 -20.330 1.00 94.06 191 ALA A N 1
ATOM 1490 C CA . ALA A 1 191 ? 13.696 0.765 -20.143 1.00 94.06 191 ALA A CA 1
ATOM 1491 C C . ALA A 1 191 ? 12.894 -0.465 -20.631 1.00 94.06 191 ALA A C 1
ATOM 1493 O O . ALA A 1 191 ? 12.795 -1.470 -19.932 1.00 94.06 191 ALA A O 1
ATOM 1494 N N . SER A 1 192 ? 12.288 -0.367 -21.822 1.00 94.88 192 SER A N 1
ATOM 1495 C CA . SER A 1 192 ? 11.454 -1.424 -22.430 1.00 94.88 192 SER A CA 1
ATOM 1496 C C . SER A 1 192 ? 10.228 -1.826 -21.595 1.00 94.88 192 SER A C 1
ATOM 1498 O O . SER A 1 192 ? 9.723 -2.949 -21.682 1.00 94.88 192 SER A O 1
ATOM 1500 N N . HIS A 1 193 ? 9.735 -0.910 -20.763 1.00 94.25 193 HIS A N 1
ATOM 1501 C CA . HIS A 1 193 ? 8.546 -1.096 -19.948 1.00 94.25 193 HIS A CA 1
ATOM 1502 C C . HIS A 1 193 ? 7.591 0.086 -20.095 1.00 94.25 193 HIS A C 1
ATOM 1504 O O . HIS A 1 193 ? 8.015 1.237 -20.175 1.00 94.25 193 HIS A O 1
ATOM 1510 N N . THR A 1 194 ? 6.290 -0.201 -20.062 1.00 95.06 194 THR A N 1
ATOM 1511 C CA . THR A 1 194 ? 5.249 0.823 -19.946 1.00 95.06 194 THR A CA 1
ATOM 1512 C C . THR A 1 194 ? 5.059 1.210 -18.481 1.00 95.06 194 THR A C 1
ATOM 1514 O O . THR A 1 194 ? 4.751 0.360 -17.634 1.00 95.06 194 THR A O 1
ATOM 1517 N N . TRP A 1 195 ? 5.198 2.499 -18.199 1.00 96.38 195 TRP A N 1
ATOM 1518 C CA . TRP A 1 195 ? 5.008 3.113 -16.890 1.00 96.38 195 TRP A CA 1
ATOM 1519 C C . TRP A 1 195 ? 3.775 3.999 -16.911 1.00 96.38 195 TRP A C 1
ATOM 1521 O O . TRP A 1 195 ? 3.627 4.833 -17.795 1.00 96.38 195 TRP A O 1
ATOM 1531 N N . TYR A 1 196 ? 2.901 3.833 -15.928 1.00 96.62 196 TYR A N 1
ATOM 1532 C CA . TYR A 1 196 ? 1.730 4.672 -15.716 1.00 96.62 196 TYR A CA 1
ATOM 1533 C C . TYR A 1 196 ? 2.095 5.740 -14.693 1.00 96.62 196 TYR A C 1
ATOM 1535 O O . TYR A 1 196 ? 2.511 5.410 -13.580 1.00 96.62 196 TYR A O 1
ATOM 1543 N N . ILE A 1 197 ? 1.958 7.007 -15.072 1.00 97.31 197 ILE A N 1
ATOM 1544 C CA . ILE A 1 197 ? 2.265 8.134 -14.193 1.00 97.31 197 ILE A CA 1
ATOM 1545 C C . ILE A 1 197 ? 1.022 8.414 -13.356 1.00 97.31 197 ILE A C 1
ATOM 1547 O O . ILE A 1 197 ? 0.034 8.966 -13.849 1.00 97.31 197 ILE A O 1
ATOM 1551 N N . VAL A 1 198 ? 1.043 7.944 -12.107 1.00 98.12 198 VAL A N 1
ATOM 1552 C CA . VAL A 1 198 ? -0.043 8.181 -11.155 1.00 98.12 198 VAL A CA 1
ATOM 1553 C C . VAL A 1 198 ? 0.174 9.544 -10.513 1.00 98.12 198 VAL A C 1
ATOM 1555 O O . VAL A 1 198 ? 1.078 9.714 -9.700 1.00 98.12 198 VAL A O 1
ATOM 1558 N N . CYS A 1 199 ? -0.656 10.515 -10.867 1.00 98.12 199 CYS A N 1
ATOM 1559 C CA . CYS A 1 199 ? -0.655 11.825 -10.236 1.00 98.12 199 CYS A CA 1
ATOM 1560 C C . CYS A 1 199 ? -1.449 11.740 -8.935 1.00 98.12 199 CYS A C 1
ATOM 1562 O O . CYS A 1 199 ? -2.631 11.369 -8.930 1.00 98.12 199 CYS A O 1
ATOM 1564 N N . CYS A 1 200 ? -0.779 12.088 -7.846 1.00 98.38 200 CYS A N 1
ATOM 1565 C CA . CYS A 1 200 ? -1.311 12.048 -6.502 1.00 98.38 200 CYS A CA 1
ATOM 1566 C C . CYS A 1 200 ? -1.421 13.475 -5.967 1.00 98.38 200 CYS A C 1
ATOM 1568 O O . CYS A 1 200 ? -0.509 14.289 -6.119 1.00 98.38 200 CYS A O 1
ATOM 1570 N N . GLU A 1 201 ? -2.546 13.778 -5.335 1.00 98.25 201 GLU A N 1
ATOM 1571 C CA . GLU A 1 201 ? -2.755 15.028 -4.614 1.00 98.25 201 GLU A CA 1
ATOM 1572 C C . GLU A 1 201 ? -3.369 14.705 -3.256 1.00 98.25 201 GLU A C 1
ATOM 1574 O O . GLU A 1 201 ? -4.355 13.973 -3.179 1.00 98.25 201 GLU A O 1
ATOM 1579 N N . LEU A 1 202 ? -2.786 15.245 -2.191 1.00 97.81 202 LEU A N 1
ATOM 1580 C CA . LEU A 1 202 ? -3.278 15.103 -0.831 1.00 97.81 202 LEU A CA 1
ATOM 1581 C C . LEU A 1 202 ? -3.480 16.485 -0.224 1.00 97.81 202 LEU A C 1
ATOM 1583 O O . LEU A 1 202 ? -2.539 17.259 -0.058 1.00 97.81 202 LEU A O 1
ATOM 1587 N N . VAL A 1 203 ? -4.727 16.778 0.117 1.00 97.06 203 VAL A N 1
ATOM 1588 C CA . VAL A 1 203 ? -5.102 17.967 0.873 1.00 97.06 203 VAL A CA 1
ATOM 1589 C C . VAL A 1 203 ? -5.212 17.570 2.335 1.00 97.06 203 VAL A C 1
ATOM 1591 O O . VAL A 1 203 ? -5.992 16.677 2.658 1.00 97.06 203 VAL A O 1
ATOM 1594 N N . HIS A 1 204 ? -4.489 18.238 3.225 1.00 92.88 204 HIS A N 1
ATOM 1595 C CA . HIS A 1 204 ? -4.651 18.054 4.666 1.00 92.88 204 HIS A CA 1
ATOM 1596 C C . HIS A 1 204 ? -4.781 19.398 5.383 1.00 92.88 204 HIS A C 1
ATOM 1598 O O . HIS A 1 204 ? -4.451 20.457 4.847 1.00 92.88 204 HIS A O 1
ATOM 1604 N N . PHE A 1 205 ? -5.306 19.359 6.606 1.00 88.81 205 PHE A N 1
ATOM 1605 C CA . PHE A 1 205 ? -5.633 20.554 7.377 1.00 88.81 205 PHE A CA 1
ATOM 1606 C C . PHE A 1 205 ? -4.771 20.604 8.636 1.00 88.81 205 PHE A C 1
ATOM 1608 O O . PHE A 1 205 ? -4.914 19.768 9.527 1.00 88.81 205 PHE A O 1
ATOM 1615 N N . LYS A 1 206 ? -3.864 21.582 8.726 1.00 85.06 206 LYS A N 1
ATOM 1616 C CA . LYS A 1 206 ? -2.968 21.759 9.880 1.00 85.06 206 LYS A CA 1
ATOM 1617 C C . LYS A 1 206 ? -3.208 23.129 10.502 1.00 85.06 206 LYS A C 1
ATOM 1619 O O . LYS A 1 206 ? -2.990 24.154 9.867 1.00 85.06 206 LYS A O 1
ATOM 1624 N N . GLY A 1 207 ? -3.704 23.152 11.741 1.00 83.56 207 GLY A N 1
ATOM 1625 C CA . GLY A 1 207 ? -4.002 24.405 12.449 1.00 83.56 207 GLY A CA 1
ATOM 1626 C C . GLY A 1 207 ? -5.064 25.277 11.762 1.00 83.56 207 GLY A C 1
ATOM 1627 O O . GLY A 1 207 ? -4.996 26.496 11.848 1.00 83.56 207 GLY A O 1
ATOM 1628 N N . GLY A 1 208 ? -6.008 24.665 11.037 1.00 84.06 208 GLY A N 1
ATOM 1629 C CA . GLY A 1 208 ? -7.043 25.374 10.273 1.00 84.06 208 GLY A CA 1
ATOM 1630 C C . GLY A 1 208 ? -6.603 25.869 8.889 1.00 84.06 208 GLY A C 1
ATOM 1631 O O . GLY A 1 208 ? -7.456 26.260 8.097 1.00 84.06 208 GLY A O 1
ATOM 1632 N N . ALA A 1 209 ? -5.309 25.806 8.560 1.00 90.69 209 ALA A N 1
ATOM 1633 C CA . ALA A 1 209 ? -4.817 26.079 7.215 1.00 90.69 209 ALA A CA 1
ATOM 1634 C C . ALA A 1 209 ? -4.922 24.830 6.329 1.00 90.69 209 ALA A C 1
ATOM 1636 O O . ALA A 1 209 ? -4.663 23.710 6.778 1.00 90.69 209 ALA A O 1
ATOM 1637 N N . ARG A 1 210 ? -5.295 25.042 5.063 1.00 93.94 210 ARG A N 1
ATOM 1638 C CA . ARG A 1 210 ? -5.301 24.015 4.019 1.00 93.94 210 ARG A CA 1
ATOM 1639 C C . ARG A 1 210 ? -3.906 23.920 3.409 1.00 93.94 210 ARG A C 1
ATOM 1641 O O . ARG A 1 210 ? -3.433 24.904 2.847 1.00 93.94 210 ARG A O 1
ATOM 1648 N N . ASP A 1 211 ? -3.305 22.742 3.483 1.00 94.62 211 ASP A N 1
ATOM 1649 C CA . ASP A 1 211 ? -2.050 22.410 2.814 1.00 94.62 211 ASP A CA 1
ATOM 1650 C C . ASP A 1 211 ? -2.323 21.405 1.689 1.00 94.62 211 ASP A C 1
ATOM 1652 O O . ASP A 1 211 ? -3.237 20.578 1.792 1.00 94.62 211 ASP A O 1
ATOM 1656 N N . VAL A 1 212 ? -1.594 21.522 0.581 1.00 96.81 212 VAL A N 1
ATOM 1657 C CA . VAL A 1 212 ? -1.798 20.704 -0.620 1.00 96.81 212 VAL A CA 1
ATOM 1658 C C . VAL A 1 212 ? -0.460 20.169 -1.089 1.00 96.81 212 VAL A C 1
ATOM 1660 O O . VAL A 1 212 ? 0.397 20.922 -1.548 1.00 96.81 212 VAL A O 1
ATOM 1663 N N . VAL A 1 213 ? -0.326 18.849 -1.054 1.00 96.50 213 VAL A N 1
ATOM 1664 C CA . VAL A 1 213 ? 0.872 18.147 -1.498 1.00 96.50 213 VAL A CA 1
ATOM 1665 C C . VAL A 1 213 ? 0.569 17.402 -2.790 1.00 96.50 213 VAL A C 1
ATOM 1667 O O . VAL A 1 213 ? -0.415 16.668 -2.871 1.00 96.50 213 VAL A O 1
ATOM 1670 N N . LYS A 1 214 ? 1.404 17.602 -3.812 1.00 97.06 214 LYS A N 1
ATOM 1671 C CA . LYS A 1 214 ? 1.277 16.959 -5.126 1.00 97.06 214 LYS A CA 1
ATOM 1672 C C . LYS A 1 214 ? 2.557 16.217 -5.462 1.00 97.06 214 LYS A C 1
ATOM 1674 O O . LYS A 1 214 ? 3.639 16.771 -5.290 1.00 97.06 214 LYS A O 1
ATOM 1679 N N . TRP A 1 215 ? 2.425 14.996 -5.960 1.00 97.25 215 TRP A N 1
ATOM 1680 C CA . TRP A 1 215 ? 3.557 14.200 -6.423 1.00 97.25 215 TRP A CA 1
ATOM 1681 C C . TRP A 1 215 ? 3.129 13.232 -7.525 1.00 97.25 215 TRP A C 1
ATOM 1683 O O . TRP A 1 215 ? 1.943 12.956 -7.724 1.00 97.25 215 TRP A O 1
ATOM 1693 N N . GLU A 1 216 ? 4.110 12.720 -8.255 1.00 97.12 216 GLU A N 1
ATOM 1694 C CA . GLU A 1 216 ? 3.912 11.690 -9.268 1.00 97.12 216 GLU A CA 1
ATOM 1695 C C . GLU A 1 216 ? 4.485 10.371 -8.765 1.00 97.12 216 GLU A C 1
ATOM 1697 O O . GLU A 1 216 ? 5.569 10.339 -8.198 1.00 97.12 216 GLU A O 1
ATOM 1702 N N . ALA A 1 217 ? 3.778 9.270 -9.004 1.00 97.12 217 ALA A N 1
ATOM 1703 C CA . ALA A 1 217 ? 4.208 7.928 -8.642 1.00 97.12 217 ALA A CA 1
ATOM 1704 C C . ALA A 1 217 ? 4.209 7.028 -9.889 1.00 97.12 217 ALA A C 1
ATOM 1706 O O . ALA A 1 217 ? 3.193 6.394 -10.199 1.00 97.12 217 ALA A O 1
ATOM 1707 N N . PRO A 1 218 ? 5.328 6.953 -10.636 1.00 97.19 218 PRO A N 1
ATOM 1708 C CA . PRO A 1 218 ? 5.435 6.079 -11.800 1.00 97.19 218 PRO A CA 1
ATOM 1709 C C . PRO A 1 218 ? 5.329 4.609 -11.382 1.00 97.19 218 PRO A C 1
ATOM 1711 O O . PRO A 1 218 ? 6.114 4.136 -10.559 1.00 97.19 218 PRO A O 1
ATOM 1714 N N . ARG A 1 219 ? 4.373 3.857 -11.936 1.00 97.00 219 ARG A N 1
ATOM 1715 C CA . ARG A 1 219 ? 4.187 2.428 -11.623 1.00 97.00 219 ARG A CA 1
ATOM 1716 C C . ARG A 1 219 ? 3.945 1.598 -12.874 1.00 97.00 219 ARG A C 1
ATOM 1718 O O . ARG A 1 219 ? 3.275 2.027 -13.811 1.00 97.00 219 ARG A O 1
ATOM 1725 N N . ARG A 1 220 ? 4.436 0.362 -12.879 1.00 96.19 220 ARG A N 1
ATOM 1726 C CA . ARG A 1 220 ? 4.095 -0.625 -13.915 1.00 96.19 220 ARG A CA 1
ATOM 1727 C C . ARG A 1 220 ? 2.714 -1.217 -13.657 1.00 96.19 220 ARG A C 1
ATOM 1729 O O . ARG A 1 220 ? 2.283 -1.326 -12.511 1.00 96.19 220 ARG A O 1
ATOM 1736 N N . LEU A 1 221 ? 2.057 -1.721 -14.706 1.00 95.56 221 LEU A N 1
ATOM 1737 C CA . LEU A 1 221 ? 0.791 -2.454 -14.549 1.00 95.56 221 LEU A CA 1
ATOM 1738 C C . LEU A 1 221 ? 0.937 -3.657 -13.602 1.00 95.56 221 LEU A C 1
ATOM 1740 O O . LEU A 1 221 ? 0.038 -3.922 -12.812 1.00 95.56 221 LEU A O 1
ATOM 1744 N N . ALA A 1 222 ? 2.070 -4.364 -13.661 1.00 94.00 222 ALA A N 1
ATOM 1745 C CA . ALA A 1 222 ? 2.347 -5.494 -12.775 1.00 94.00 222 ALA A CA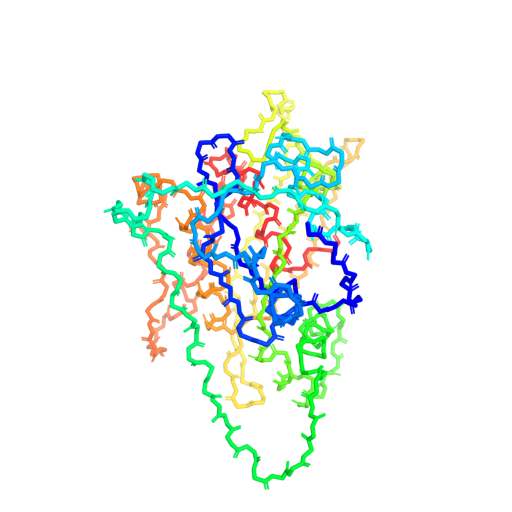 1
ATOM 1746 C C . ALA A 1 222 ? 2.425 -5.073 -11.297 1.00 94.00 222 ALA A C 1
ATOM 1748 O O . ALA A 1 222 ? 1.843 -5.748 -10.455 1.00 94.00 222 ALA A O 1
ATOM 1749 N N . GLN A 1 223 ? 3.062 -3.935 -11.002 1.00 94.94 223 GLN A N 1
ATOM 1750 C CA . GLN A 1 223 ? 3.141 -3.368 -9.650 1.00 94.94 223 GLN A CA 1
ATOM 1751 C C . GLN A 1 223 ? 1.762 -2.890 -9.176 1.00 94.94 223 GLN A C 1
ATOM 1753 O O . GLN A 1 223 ? 1.313 -3.253 -8.095 1.00 94.94 223 GLN A O 1
ATOM 1758 N N . LEU A 1 224 ? 1.032 -2.143 -10.015 1.00 96.44 224 LEU A N 1
ATOM 1759 C CA . LEU A 1 224 ? -0.334 -1.708 -9.701 1.00 96.44 224 LEU A CA 1
ATOM 1760 C C . LEU A 1 224 ? -1.273 -2.889 -9.443 1.00 96.44 224 LEU A C 1
ATOM 1762 O O . LEU A 1 224 ? -2.141 -2.795 -8.584 1.00 96.44 224 LEU A O 1
ATOM 1766 N N . ARG A 1 225 ? -1.115 -3.996 -10.176 1.00 95.44 225 ARG A N 1
ATOM 1767 C CA . ARG A 1 225 ? -1.934 -5.193 -9.980 1.00 95.44 225 ARG A CA 1
ATOM 1768 C C . ARG A 1 225 ? -1.538 -5.936 -8.711 1.00 95.44 225 ARG A C 1
ATOM 1770 O O . ARG A 1 225 ? -2.344 -6.055 -7.798 1.00 95.44 225 ARG A O 1
ATOM 1777 N N . ALA A 1 226 ? -0.308 -6.431 -8.674 1.00 91.25 226 ALA A N 1
ATOM 1778 C CA . ALA A 1 226 ? 0.104 -7.408 -7.680 1.00 91.25 226 ALA A CA 1
ATOM 1779 C C . ALA A 1 226 ? 0.434 -6.772 -6.329 1.00 91.25 226 ALA A C 1
ATOM 1781 O O . ALA A 1 226 ? 0.204 -7.383 -5.286 1.00 91.25 226 ALA A O 1
ATOM 1782 N N . ASP A 1 227 ? 0.962 -5.548 -6.344 1.00 91.75 227 ASP A N 1
ATOM 1783 C CA . ASP A 1 227 ? 1.375 -4.889 -5.117 1.00 91.75 227 ASP A CA 1
ATOM 1784 C C . ASP A 1 227 ? 0.257 -3.995 -4.591 1.00 91.75 227 ASP A C 1
ATOM 1786 O O . ASP A 1 227 ? -0.005 -4.081 -3.405 1.00 91.75 227 ASP A O 1
ATOM 1790 N N . LEU A 1 228 ? -0.478 -3.242 -5.426 1.00 95.44 228 LEU A N 1
ATOM 1791 C CA . LEU A 1 228 ? -1.598 -2.399 -4.966 1.00 95.44 228 LEU A CA 1
ATOM 1792 C C . LEU A 1 228 ? -2.963 -3.113 -4.983 1.00 95.44 228 LEU A C 1
ATOM 1794 O O . LEU A 1 228 ? -3.549 -3.349 -3.929 1.00 95.44 228 LEU A O 1
ATOM 1798 N N . HIS A 1 229 ? -3.493 -3.448 -6.159 1.00 97.00 229 HIS A N 1
ATOM 1799 C CA . HIS A 1 229 ? -4.864 -3.947 -6.320 1.00 97.00 229 HIS A CA 1
ATOM 1800 C C . HIS A 1 229 ? -5.133 -5.250 -5.565 1.00 97.00 229 HIS A C 1
ATOM 1802 O O . HIS A 1 229 ? -6.114 -5.331 -4.826 1.00 97.00 229 HIS A O 1
ATOM 1808 N N . ASP A 1 230 ? -4.275 -6.258 -5.723 1.00 93.31 230 ASP A N 1
ATOM 1809 C CA . ASP A 1 230 ? -4.478 -7.571 -5.110 1.00 93.31 230 ASP A CA 1
ATOM 1810 C C . ASP A 1 230 ? -4.439 -7.467 -3.580 1.00 93.31 230 ASP A C 1
ATOM 1812 O O . ASP A 1 230 ? -5.209 -8.136 -2.892 1.00 93.31 230 ASP A O 1
ATOM 1816 N N . ARG A 1 231 ? -3.615 -6.560 -3.038 1.00 90.31 231 ARG A N 1
ATOM 1817 C CA . ARG A 1 231 ? -3.544 -6.295 -1.595 1.00 90.31 231 ARG A CA 1
ATOM 1818 C C . ARG A 1 231 ? -4.737 -5.513 -1.072 1.00 90.31 231 ARG A C 1
ATOM 1820 O O . ARG A 1 231 ? -5.241 -5.858 -0.009 1.00 90.31 231 ARG A O 1
ATOM 1827 N N . VAL A 1 232 ? -5.220 -4.512 -1.812 1.00 94.25 232 VAL A N 1
ATOM 1828 C CA . VAL A 1 232 ? -6.479 -3.821 -1.485 1.00 94.25 232 VAL A CA 1
ATOM 1829 C C . VAL A 1 232 ? -7.617 -4.836 -1.447 1.00 94.25 232 VAL A C 1
ATOM 1831 O O . VAL A 1 232 ? -8.334 -4.912 -0.456 1.00 94.25 232 VAL A O 1
ATOM 1834 N N . LYS A 1 233 ? -7.729 -5.678 -2.479 1.00 93.88 233 LYS A N 1
ATOM 1835 C CA . LYS A 1 233 ? -8.743 -6.732 -2.555 1.00 93.88 233 LYS A CA 1
ATOM 1836 C C . LYS A 1 233 ? -8.629 -7.738 -1.410 1.00 93.88 233 LYS A C 1
ATOM 1838 O O . LYS A 1 233 ? -9.641 -8.145 -0.860 1.00 93.88 233 LYS A O 1
ATOM 1843 N N . PHE A 1 234 ? -7.413 -8.128 -1.037 1.00 88.88 234 PHE A N 1
ATOM 1844 C CA . PHE A 1 234 ? -7.168 -9.031 0.088 1.00 88.88 234 PHE A CA 1
ATOM 1845 C C . PHE A 1 234 ? -7.470 -8.390 1.451 1.00 88.88 234 PHE A C 1
ATOM 1847 O O . PHE A 1 234 ? -7.851 -9.088 2.388 1.00 88.88 234 PHE A O 1
ATOM 1854 N N . GLY A 1 235 ? -7.265 -7.081 1.589 1.00 84.50 235 GLY A N 1
ATOM 1855 C CA . GLY A 1 235 ? -7.498 -6.331 2.824 1.00 84.50 235 GLY A CA 1
ATOM 1856 C C . GLY A 1 235 ? -8.969 -6.025 3.119 1.00 84.50 235 GLY A C 1
ATOM 1857 O O . GLY A 1 235 ? -9.242 -5.372 4.124 1.00 84.50 235 GLY A O 1
ATOM 1858 N N . MET A 1 236 ? -9.887 -6.467 2.258 1.00 89.62 236 MET A N 1
ATOM 1859 C CA . MET A 1 236 ? -11.323 -6.202 2.323 1.00 89.62 236 MET A CA 1
ATOM 1860 C C . MET A 1 236 ? -12.118 -7.505 2.270 1.00 89.62 236 MET A C 1
ATOM 1862 O O . MET A 1 236 ? -11.641 -8.501 1.718 1.00 89.62 236 MET A O 1
ATOM 1866 N N . GLU A 1 237 ? -13.342 -7.493 2.795 1.00 90.25 237 GLU A N 1
ATOM 1867 C CA . GLU A 1 237 ? -14.248 -8.619 2.585 1.00 90.25 237 GLU A CA 1
ATOM 1868 C C . GLU A 1 237 ? -14.730 -8.659 1.119 1.00 90.25 237 GLU A C 1
ATOM 1870 O O . GLU A 1 237 ? -14.858 -7.609 0.475 1.00 90.25 237 GLU A O 1
ATOM 1875 N N . PRO A 1 238 ? -15.002 -9.850 0.547 1.00 91.56 238 PRO A N 1
ATOM 1876 C CA . PRO A 1 238 ? -15.348 -9.981 -0.870 1.00 91.56 238 PRO A CA 1
ATOM 1877 C C . PRO A 1 238 ? -16.548 -9.130 -1.309 1.00 91.56 238 PRO A C 1
ATOM 1879 O O . PRO A 1 238 ? -16.499 -8.508 -2.374 1.00 91.56 238 PRO A O 1
ATOM 1882 N N . ASP A 1 239 ? -17.595 -9.075 -0.484 1.00 95.69 239 ASP A N 1
ATOM 1883 C CA . ASP A 1 239 ? -18.818 -8.322 -0.779 1.00 95.69 239 ASP A CA 1
ATOM 1884 C C . ASP A 1 239 ? -18.591 -6.808 -0.689 1.00 95.69 239 ASP A C 1
ATOM 1886 O O . ASP A 1 239 ? -19.096 -6.059 -1.525 1.00 95.69 239 ASP A O 1
ATOM 1890 N N . GLU A 1 240 ? -17.765 -6.357 0.260 1.00 95.25 240 GLU A N 1
ATOM 1891 C CA . GLU A 1 240 ? -17.369 -4.950 0.386 1.00 95.25 240 GLU A CA 1
ATOM 1892 C C . GLU A 1 240 ? -16.561 -4.498 -0.831 1.00 95.25 240 GLU A C 1
ATOM 1894 O O . GLU A 1 240 ? -16.838 -3.453 -1.421 1.00 95.25 240 GLU A O 1
ATOM 1899 N N . TYR A 1 241 ? -15.577 -5.304 -1.248 1.00 97.00 241 TYR A N 1
ATOM 1900 C CA . TYR A 1 241 ? -14.782 -5.007 -2.434 1.00 97.00 241 TYR A CA 1
ATOM 1901 C C . TYR A 1 241 ? -15.665 -4.933 -3.681 1.00 97.00 241 TYR A C 1
ATOM 1903 O O . TYR A 1 241 ? -15.548 -3.994 -4.470 1.00 97.00 241 TYR A O 1
ATOM 1911 N N . LYS A 1 242 ? -16.567 -5.908 -3.859 1.00 97.38 242 LYS A N 1
ATOM 1912 C CA . LYS A 1 242 ? -17.498 -5.913 -4.987 1.00 97.38 242 LYS A CA 1
ATOM 1913 C C . LYS A 1 242 ? -18.363 -4.652 -4.976 1.00 97.38 242 LYS A C 1
ATOM 1915 O O . LYS A 1 242 ? -18.398 -3.962 -5.986 1.00 97.38 242 LYS A O 1
ATOM 1920 N N . ALA A 1 243 ? -18.979 -4.314 -3.844 1.00 97.62 243 ALA A N 1
ATOM 1921 C CA . ALA A 1 243 ? -19.837 -3.137 -3.722 1.00 97.62 243 ALA A CA 1
ATOM 1922 C C . ALA A 1 243 ? -19.114 -1.819 -4.056 1.00 97.62 243 ALA A C 1
ATOM 1924 O O . ALA A 1 243 ? -19.729 -0.908 -4.604 1.00 97.62 243 ALA A O 1
ATOM 1925 N N . LEU A 1 244 ? -17.815 -1.705 -3.753 1.00 97.75 244 LEU A N 1
ATOM 1926 C CA . LEU A 1 244 ? -17.041 -0.502 -4.071 1.00 97.75 244 LEU A CA 1
ATOM 1927 C C . LEU A 1 244 ? -16.560 -0.439 -5.528 1.00 97.75 244 LEU A C 1
ATOM 1929 O O . LEU A 1 244 ? -16.487 0.658 -6.079 1.00 97.75 244 LEU A O 1
ATOM 1933 N N . PHE A 1 245 ? -16.198 -1.573 -6.137 1.00 97.88 245 PHE A N 1
ATOM 1934 C CA . PHE A 1 245 ? -15.467 -1.615 -7.414 1.00 97.88 245 PHE A CA 1
ATOM 1935 C C . PHE A 1 245 ? -16.230 -2.276 -8.577 1.00 97.88 245 PHE A C 1
ATOM 1937 O O . PHE A 1 245 ? -15.643 -2.475 -9.643 1.00 97.88 245 PHE A O 1
ATOM 1944 N N . GLU A 1 246 ? -17.516 -2.607 -8.417 1.00 97.44 246 GLU A N 1
ATOM 1945 C CA . GLU A 1 246 ? -18.345 -3.227 -9.469 1.00 97.44 246 GLU A CA 1
ATOM 1946 C C . GLU A 1 246 ? -18.397 -2.380 -10.752 1.00 97.44 246 GLU A C 1
ATOM 1948 O O . GLU A 1 246 ? -18.160 -2.900 -11.844 1.00 97.44 246 GLU A O 1
ATOM 1953 N N . ASP A 1 247 ? -18.590 -1.064 -10.622 1.00 97.69 247 ASP A N 1
ATOM 1954 C CA . ASP A 1 247 ? -18.661 -0.134 -11.760 1.00 97.69 247 ASP A CA 1
ATOM 1955 C C . ASP A 1 247 ? -17.287 0.284 -12.311 1.00 97.69 247 ASP A C 1
ATOM 1957 O O . ASP A 1 247 ? -17.173 0.875 -13.394 1.00 97.69 247 ASP A O 1
ATOM 1961 N N . THR A 1 248 ? -16.214 0.007 -11.570 1.00 97.50 248 THR A N 1
ATOM 1962 C CA . THR A 1 248 ? -14.849 0.418 -11.915 1.00 97.50 248 THR A CA 1
ATOM 1963 C C . THR A 1 248 ? -13.863 -0.740 -11.780 1.00 97.50 248 THR A C 1
ATOM 1965 O O . THR A 1 248 ? -12.889 -0.633 -11.039 1.00 97.50 248 THR A O 1
ATOM 1968 N N . PRO A 1 249 ? -14.042 -1.846 -12.527 1.00 96.62 249 PRO A N 1
ATOM 1969 C CA . PRO A 1 249 ? -13.170 -3.006 -12.415 1.00 96.62 249 PRO A CA 1
ATOM 1970 C C . PRO A 1 249 ? -11.725 -2.664 -12.791 1.00 96.62 249 PRO A C 1
ATOM 1972 O O . PRO A 1 249 ? -11.458 -1.849 -13.683 1.00 96.62 249 PRO A O 1
ATOM 1975 N N . PHE A 1 250 ? -10.777 -3.344 -12.144 1.00 97.12 250 PHE A N 1
ATOM 1976 C CA . PHE A 1 250 ? -9.359 -3.177 -12.442 1.00 97.12 250 PHE A CA 1
ATOM 1977 C C . PHE A 1 250 ? -9.036 -3.537 -13.902 1.00 97.12 250 PHE A C 1
ATOM 1979 O O . PHE A 1 250 ? -9.693 -4.369 -14.536 1.00 97.12 250 PHE A O 1
ATOM 1986 N N . ALA A 1 251 ? -8.001 -2.910 -14.460 1.00 94.31 251 ALA A N 1
ATOM 1987 C CA . ALA A 1 251 ? -7.620 -3.126 -15.850 1.00 94.31 251 ALA A CA 1
ATOM 1988 C C . ALA A 1 251 ? -7.179 -4.581 -16.122 1.00 94.31 251 ALA A C 1
ATOM 1990 O O . ALA A 1 251 ? -6.436 -5.181 -15.338 1.00 94.31 251 ALA A O 1
ATOM 1991 N N . HIS A 1 252 ? -7.591 -5.138 -17.267 1.00 89.56 252 HIS A N 1
ATOM 1992 C CA . HIS A 1 252 ? -7.202 -6.487 -17.695 1.00 89.56 252 HIS A CA 1
ATOM 1993 C C . HIS A 1 252 ? -5.716 -6.574 -18.079 1.00 89.56 252 HIS A C 1
ATOM 1995 O O . HIS A 1 252 ? -5.021 -5.571 -18.248 1.00 89.56 252 HIS A O 1
ATOM 2001 N N . ALA A 1 253 ? -5.189 -7.794 -18.175 1.00 80.56 253 ALA A N 1
ATOM 2002 C CA . ALA A 1 253 ? -3.858 -8.030 -18.728 1.00 80.56 253 ALA A CA 1
ATOM 2003 C C . ALA A 1 253 ? -3.854 -7.795 -20.252 1.00 80.56 253 ALA A C 1
ATOM 2005 O O . ALA A 1 253 ? -4.870 -8.005 -20.906 1.00 80.56 253 ALA A O 1
ATOM 2006 N N . GLY A 1 254 ? -2.713 -7.374 -20.809 1.00 72.00 254 GLY A N 1
ATOM 2007 C CA . GLY A 1 254 ? -2.498 -7.344 -22.264 1.00 72.00 254 GLY A CA 1
ATOM 2008 C C . GLY A 1 254 ? -2.621 -5.984 -22.958 1.00 72.00 254 GLY A C 1
ATOM 2009 O O . GLY A 1 254 ? -2.473 -5.929 -24.169 1.00 72.00 254 GLY A O 1
ATOM 2010 N N . GLY A 1 255 ? -2.858 -4.891 -22.226 1.00 62.06 255 GLY A N 1
ATOM 2011 C CA . GLY A 1 255 ? -2.709 -3.531 -22.761 1.00 62.06 255 GLY A CA 1
ATOM 2012 C C . GLY A 1 255 ? -3.565 -3.138 -23.982 1.00 62.06 255 GLY A C 1
ATOM 2013 O O . GLY A 1 255 ? -3.060 -2.379 -24.806 1.00 62.06 255 GLY A O 1
ATOM 2014 N N . PRO A 1 256 ? -4.835 -3.570 -24.142 1.00 67.56 256 PRO A N 1
ATOM 2015 C CA . PRO A 1 256 ? -5.686 -2.982 -25.171 1.00 67.56 256 PRO A CA 1
ATOM 2016 C C . PRO A 1 256 ? -5.930 -1.489 -24.884 1.00 67.56 256 PRO A C 1
ATOM 2018 O O . PRO A 1 256 ? -5.792 -1.012 -23.745 1.00 67.56 256 PRO A O 1
ATOM 2021 N N . SER A 1 257 ? -6.334 -0.750 -25.920 1.00 79.50 257 SER A N 1
ATOM 2022 C CA . SER A 1 257 ? -6.766 0.648 -25.817 1.00 79.50 257 SER A CA 1
ATOM 2023 C C . SER A 1 257 ? -7.733 0.838 -24.640 1.00 79.50 257 SER A C 1
ATOM 2025 O O . SER A 1 257 ? -8.725 0.119 -24.522 1.00 79.50 257 SER A O 1
ATOM 2027 N N . GLY A 1 258 ? -7.444 1.801 -23.760 1.00 91.25 258 GLY A N 1
ATOM 2028 C CA . GLY A 1 258 ? -8.275 2.110 -22.588 1.00 91.25 258 GLY A CA 1
ATOM 2029 C C . GLY A 1 258 ? -7.752 1.590 -21.245 1.00 91.25 258 GLY A C 1
ATOM 2030 O O . GLY A 1 258 ? -8.379 1.856 -20.219 1.00 91.25 258 GLY A O 1
ATOM 2031 N N . THR A 1 259 ? -6.594 0.919 -21.208 1.00 93.94 259 THR A N 1
ATOM 2032 C CA . THR A 1 259 ? -5.948 0.506 -19.943 1.00 93.94 259 THR A CA 1
ATOM 2033 C C . THR A 1 259 ? -5.722 1.701 -19.006 1.00 93.94 259 THR A C 1
ATOM 2035 O O . THR A 1 259 ? -6.115 1.642 -17.843 1.00 93.94 259 THR A O 1
ATOM 2038 N N . THR A 1 260 ? -5.207 2.823 -19.522 1.00 94.81 260 THR A N 1
ATOM 2039 C CA . THR A 1 260 ? -5.033 4.075 -18.761 1.00 94.81 260 THR A CA 1
ATOM 2040 C C . THR A 1 260 ? -6.348 4.579 -18.164 1.00 94.81 260 THR A C 1
ATOM 2042 O O . THR A 1 260 ? -6.402 4.886 -16.977 1.00 94.81 260 THR A O 1
ATOM 2045 N N . LEU A 1 261 ? -7.430 4.604 -18.953 1.00 95.06 261 LEU A N 1
ATOM 2046 C CA . LEU A 1 261 ? -8.738 5.072 -18.489 1.00 95.06 261 LEU A CA 1
ATOM 2047 C C . LEU A 1 261 ? -9.302 4.177 -17.378 1.00 95.06 261 LEU A C 1
ATOM 2049 O O . LEU A 1 261 ? -9.826 4.684 -16.390 1.00 95.06 261 LEU A O 1
ATOM 2053 N N . ARG A 1 262 ? -9.177 2.851 -17.515 1.00 96.38 262 ARG A N 1
ATOM 2054 C CA . ARG A 1 262 ? -9.629 1.895 -16.491 1.00 96.38 262 ARG A CA 1
ATOM 2055 C C . ARG A 1 262 ? -8.834 2.025 -15.194 1.00 96.38 262 ARG A C 1
ATOM 2057 O O . ARG A 1 262 ? -9.440 2.075 -14.131 1.00 96.38 262 ARG A O 1
ATOM 2064 N N . LEU A 1 263 ? -7.505 2.135 -15.279 1.00 97.06 263 LEU A N 1
ATOM 2065 C CA . LEU A 1 263 ? -6.656 2.363 -14.104 1.00 97.06 263 LEU A CA 1
ATOM 2066 C C . LEU A 1 263 ? -7.007 3.678 -13.407 1.00 97.06 263 LEU A C 1
ATOM 2068 O O . LEU A 1 263 ? -7.135 3.700 -12.188 1.00 97.06 263 LEU A O 1
ATOM 2072 N N . SER A 1 264 ? -7.210 4.748 -14.179 1.00 97.56 264 SER A N 1
ATOM 2073 C CA . SER A 1 264 ? -7.599 6.052 -13.641 1.00 97.56 264 SER A CA 1
ATOM 2074 C C . SER A 1 264 ? -8.941 5.976 -12.904 1.00 97.56 264 SER A C 1
ATOM 2076 O O . SER A 1 264 ? -9.024 6.388 -11.750 1.00 97.56 264 SER A O 1
ATOM 2078 N N . LYS A 1 265 ? -9.961 5.339 -13.504 1.00 97.94 265 LYS A N 1
ATOM 2079 C CA . LYS A 1 265 ? -11.266 5.107 -12.857 1.00 97.94 265 LYS A CA 1
ATOM 2080 C C . LYS A 1 265 ? -11.146 4.296 -11.563 1.00 97.94 265 LYS A C 1
ATOM 2082 O O . LYS A 1 265 ? -11.686 4.718 -10.547 1.00 97.94 265 LYS A O 1
ATOM 2087 N N . TRP A 1 266 ? -10.427 3.170 -11.584 1.00 98.50 266 TRP A N 1
ATOM 2088 C CA . TRP A 1 266 ? -10.242 2.324 -10.399 1.00 98.50 266 TRP A CA 1
ATOM 2089 C C . TRP A 1 266 ? -9.517 3.073 -9.266 1.00 98.50 266 TRP A C 1
ATOM 2091 O O . TRP A 1 266 ? -9.970 3.054 -8.123 1.00 98.50 266 TRP A O 1
ATOM 2101 N N . LEU A 1 267 ? -8.439 3.806 -9.579 1.00 98.56 267 LEU A N 1
ATOM 2102 C CA . LEU A 1 267 ? -7.699 4.615 -8.600 1.00 98.56 267 LEU A CA 1
ATOM 2103 C C . LEU A 1 267 ? -8.545 5.761 -8.031 1.00 98.56 267 LEU A C 1
ATOM 2105 O O . LEU A 1 267 ? -8.487 6.020 -6.831 1.00 98.56 267 LEU A O 1
ATOM 2109 N N . SER A 1 268 ? -9.366 6.412 -8.858 1.00 98.44 268 SER A N 1
ATOM 2110 C CA . SER A 1 268 ? -10.310 7.434 -8.395 1.00 98.44 268 SER A CA 1
ATOM 2111 C C . SER A 1 268 ? -11.368 6.855 -7.449 1.00 98.44 268 SER A C 1
ATOM 2113 O O . SER A 1 268 ? -11.681 7.477 -6.435 1.00 98.44 268 SER A O 1
ATOM 2115 N N . THR A 1 269 ? -11.880 5.648 -7.716 1.00 98.56 269 THR A N 1
ATOM 2116 C CA . THR A 1 269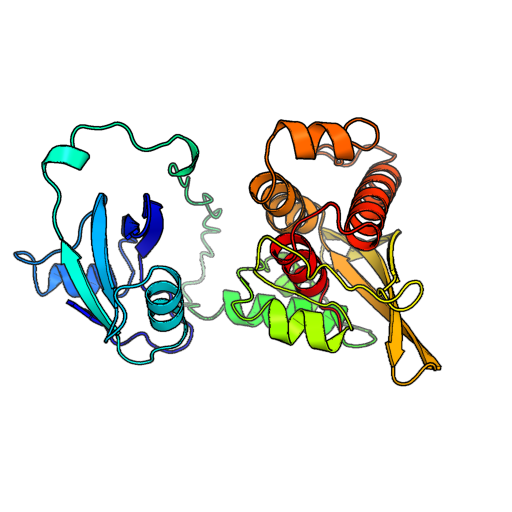 ? -12.780 4.936 -6.792 1.00 98.56 269 THR A CA 1
ATOM 2117 C C . THR A 1 269 ? -12.095 4.608 -5.466 1.00 98.56 269 THR A C 1
ATOM 2119 O O . THR A 1 269 ? -12.686 4.827 -4.406 1.00 98.56 269 THR A O 1
ATOM 2122 N N . LEU A 1 270 ? -10.842 4.139 -5.500 1.00 98.56 270 LEU A N 1
ATOM 2123 C CA . LEU A 1 270 ? -10.058 3.878 -4.290 1.00 98.56 270 LEU A CA 1
ATOM 2124 C C . LEU A 1 270 ? -9.866 5.161 -3.468 1.00 98.56 270 LEU A C 1
ATOM 2126 O O . LEU A 1 270 ? -10.164 5.169 -2.276 1.00 98.56 270 LEU A O 1
ATOM 2130 N N . ALA A 1 271 ? -9.455 6.260 -4.105 1.00 98.44 271 ALA A N 1
ATOM 2131 C CA . ALA A 1 271 ? -9.295 7.559 -3.452 1.00 98.44 271 ALA A CA 1
ATOM 2132 C C . ALA A 1 271 ? -10.609 8.057 -2.827 1.00 98.44 271 ALA A C 1
ATOM 2134 O O . ALA A 1 271 ? -10.634 8.467 -1.670 1.00 98.44 271 ALA A O 1
ATOM 2135 N N . ALA A 1 272 ? -11.728 7.951 -3.550 1.00 98.00 272 ALA A N 1
ATOM 2136 C CA . ALA A 1 272 ? -13.041 8.330 -3.033 1.00 98.00 272 ALA A CA 1
ATOM 2137 C C . ALA A 1 272 ? -13.471 7.475 -1.827 1.00 98.00 272 ALA A C 1
ATOM 2139 O O . ALA A 1 272 ? -14.122 7.980 -0.913 1.00 98.00 272 ALA A O 1
ATOM 2140 N N . SER A 1 273 ? -13.104 6.193 -1.809 1.00 97.81 273 SER A N 1
ATOM 2141 C CA . SER A 1 273 ? -13.381 5.285 -0.690 1.00 97.81 273 SER A CA 1
ATOM 2142 C C . SER A 1 273 ? -12.507 5.597 0.532 1.00 97.81 273 SER A C 1
ATOM 2144 O O . SER A 1 273 ? -13.000 5.592 1.657 1.00 97.81 273 SER A O 1
ATOM 2146 N N . ILE A 1 274 ? -11.239 5.965 0.315 1.00 97.19 274 ILE A N 1
ATOM 2147 C CA . ILE A 1 274 ? -10.340 6.486 1.359 1.00 97.19 274 ILE A CA 1
ATOM 2148 C C . ILE A 1 274 ? -10.900 7.782 1.955 1.00 97.19 274 ILE A C 1
ATOM 2150 O O . ILE A 1 274 ? -11.019 7.887 3.170 1.00 97.19 274 ILE A O 1
ATOM 2154 N N . ASN A 1 275 ? -11.323 8.737 1.122 1.00 96.31 275 ASN A N 1
ATOM 2155 C CA . ASN A 1 275 ? -11.856 10.026 1.582 1.00 96.31 275 ASN A CA 1
ATOM 2156 C C . ASN A 1 275 ? -13.158 9.885 2.378 1.00 96.31 275 ASN A C 1
ATOM 2158 O O . ASN A 1 275 ? -13.427 10.673 3.279 1.00 96.31 275 ASN A O 1
ATOM 2162 N N . ARG A 1 276 ? -13.974 8.880 2.042 1.00 95.38 276 ARG A N 1
ATOM 2163 C CA . ARG A 1 276 ? -15.191 8.530 2.787 1.00 95.38 276 ARG A CA 1
ATOM 2164 C C . ARG A 1 276 ? -14.924 7.633 3.993 1.00 95.38 276 ARG A C 1
ATOM 2166 O O . ARG A 1 276 ? -15.871 7.304 4.699 1.00 95.38 276 ARG A O 1
ATOM 2173 N N . LEU A 1 277 ? -13.669 7.237 4.218 1.00 95.31 277 LEU A N 1
ATOM 2174 C CA . LEU A 1 277 ? -13.253 6.334 5.291 1.00 95.31 277 LEU A CA 1
ATOM 2175 C C . LEU A 1 277 ? -13.999 4.986 5.258 1.00 95.31 277 LEU A C 1
ATOM 2177 O O . LEU A 1 277 ? -14.170 4.338 6.287 1.00 95.31 277 LEU A O 1
ATOM 2181 N N . THR A 1 278 ? -14.435 4.550 4.069 1.00 96.00 278 THR A N 1
ATOM 2182 C CA . THR A 1 278 ? -15.142 3.271 3.877 1.00 96.00 278 THR A CA 1
ATOM 2183 C C . THR A 1 278 ? -14.189 2.091 3.721 1.00 96.00 278 THR A C 1
ATOM 2185 O O . THR A 1 278 ? -14.610 0.949 3.843 1.00 96.00 278 THR A O 1
ATOM 2188 N N . VAL A 1 279 ? -12.906 2.349 3.451 1.00 96.38 279 VAL A N 1
ATOM 2189 C CA . VAL A 1 279 ? -11.836 1.342 3.532 1.00 96.38 279 VAL A CA 1
ATOM 2190 C C . VAL A 1 279 ? -11.128 1.437 4.878 1.00 96.38 279 VAL A C 1
ATOM 2192 O O . VAL A 1 279 ? -11.157 2.481 5.527 1.00 96.38 279 VAL A O 1
ATOM 2195 N N . THR A 1 280 ? -10.460 0.365 5.297 1.00 94.81 280 THR A N 1
ATOM 2196 C CA . THR A 1 280 ? -9.743 0.333 6.578 1.00 94.81 280 THR A CA 1
ATOM 2197 C C . THR A 1 280 ? -8.514 1.257 6.586 1.00 94.81 280 THR A C 1
ATOM 2199 O O . THR A 1 280 ? -7.902 1.492 5.537 1.00 94.81 280 THR A O 1
ATOM 2202 N N . PRO A 1 281 ? -8.070 1.731 7.767 1.00 95.38 281 PRO A N 1
ATOM 2203 C CA . PRO A 1 281 ? -6.801 2.442 7.911 1.00 95.38 281 PRO A CA 1
ATOM 2204 C C . PRO A 1 281 ? -5.605 1.686 7.325 1.00 95.38 281 PRO A C 1
ATOM 2206 O O . PRO A 1 281 ? -4.746 2.301 6.699 1.00 95.38 281 PRO A O 1
ATOM 2209 N N . ALA A 1 282 ? -5.563 0.357 7.457 1.00 91.75 282 ALA A N 1
ATOM 2210 C CA . ALA A 1 282 ? -4.522 -0.470 6.852 1.00 91.75 282 ALA A CA 1
ATOM 2211 C C . ALA A 1 282 ? -4.454 -0.294 5.328 1.00 91.75 282 ALA A C 1
ATOM 2213 O O . ALA A 1 282 ? -3.369 -0.089 4.786 1.00 91.75 282 ALA A O 1
ATOM 2214 N N . VAL A 1 283 ? -5.602 -0.309 4.640 1.00 94.69 283 VAL A N 1
ATOM 2215 C CA . VAL A 1 283 ? -5.680 -0.100 3.184 1.00 94.69 283 VAL A CA 1
ATOM 2216 C C . VAL A 1 283 ? -5.226 1.309 2.800 1.00 94.69 283 VAL A C 1
ATOM 2218 O O . VAL A 1 283 ? -4.469 1.464 1.838 1.00 94.69 283 VAL A O 1
ATOM 2221 N N . THR A 1 284 ? -5.618 2.335 3.559 1.00 96.44 284 THR A N 1
ATOM 2222 C CA . THR A 1 284 ? -5.183 3.720 3.311 1.00 96.44 284 THR A CA 1
ATOM 2223 C C . THR A 1 284 ? -3.677 3.886 3.502 1.00 96.44 284 THR A C 1
ATOM 2225 O O . THR A 1 284 ? -2.999 4.415 2.621 1.00 96.44 284 THR A O 1
ATOM 2228 N N . ALA A 1 285 ? -3.135 3.397 4.621 1.00 94.75 285 ALA A N 1
ATOM 2229 C CA . ALA A 1 285 ? -1.708 3.465 4.930 1.00 94.75 285 ALA A CA 1
ATOM 2230 C C . ALA A 1 285 ? -0.884 2.732 3.871 1.00 94.75 285 ALA A C 1
ATOM 2232 O O . ALA A 1 285 ? 0.115 3.253 3.372 1.00 94.75 285 ALA A O 1
ATOM 2233 N N . PHE A 1 286 ? -1.352 1.548 3.482 1.00 93.75 286 PHE A N 1
ATOM 2234 C CA . PHE A 1 286 ? -0.757 0.758 2.423 1.00 93.75 286 PHE A CA 1
ATOM 2235 C C . PHE A 1 286 ? -0.767 1.503 1.078 1.00 93.75 286 PHE A C 1
ATOM 2237 O O . PHE A 1 286 ? 0.270 1.588 0.426 1.00 93.75 286 PHE A O 1
ATOM 2244 N N . THR A 1 287 ? -1.897 2.103 0.693 1.00 96.50 287 THR A N 1
ATOM 2245 C CA . THR A 1 287 ? -2.032 2.856 -0.565 1.00 96.50 287 THR A CA 1
ATOM 2246 C C . THR A 1 287 ? -1.063 4.038 -0.621 1.00 96.50 287 THR A C 1
ATOM 2248 O O . THR A 1 287 ? -0.326 4.184 -1.594 1.00 96.50 287 THR A O 1
ATOM 2251 N N . LEU A 1 288 ? -1.016 4.855 0.435 1.00 96.12 288 LEU A N 1
ATOM 2252 C CA . LEU A 1 288 ? -0.109 6.004 0.520 1.00 96.12 288 LEU A CA 1
ATOM 2253 C C . LEU A 1 288 ? 1.364 5.572 0.514 1.00 96.12 288 LEU A C 1
ATOM 2255 O O . LEU A 1 288 ? 2.177 6.179 -0.176 1.00 96.12 288 LEU A O 1
ATOM 2259 N N . THR A 1 289 ? 1.700 4.478 1.202 1.00 93.38 289 THR A N 1
ATOM 2260 C CA . THR A 1 289 ? 3.061 3.912 1.188 1.00 93.38 289 THR A CA 1
ATOM 2261 C C . THR A 1 289 ? 3.446 3.412 -0.189 1.00 93.38 289 THR A C 1
ATOM 2263 O O . THR A 1 289 ? 4.525 3.726 -0.674 1.00 93.38 289 THR A O 1
ATOM 2266 N N . PHE A 1 290 ? 2.565 2.654 -0.847 1.00 94.56 290 PHE A N 1
ATOM 2267 C CA . PHE A 1 290 ? 2.804 2.134 -2.189 1.00 94.56 290 PHE A CA 1
ATOM 2268 C C . PHE A 1 290 ? 3.050 3.260 -3.195 1.00 94.56 290 PHE A C 1
ATOM 2270 O O . PHE A 1 290 ? 3.859 3.096 -4.107 1.00 94.56 290 PHE A O 1
ATOM 2277 N N . LEU A 1 291 ? 2.386 4.404 -3.028 1.00 96.31 291 LEU A N 1
ATOM 2278 C CA . LEU A 1 291 ? 2.552 5.593 -3.866 1.00 96.31 291 LEU A CA 1
ATOM 2279 C C . LEU A 1 291 ? 3.697 6.509 -3.412 1.00 96.31 291 LEU A C 1
ATOM 2281 O O . LEU A 1 291 ? 3.902 7.538 -4.044 1.00 96.31 291 LEU A O 1
ATOM 2285 N N . HIS A 1 292 ? 4.439 6.130 -2.365 1.00 93.38 292 HIS A N 1
ATOM 2286 C CA . HIS A 1 292 ? 5.491 6.930 -1.730 1.00 93.38 292 HIS A CA 1
ATOM 2287 C C . HIS A 1 292 ? 5.010 8.358 -1.437 1.00 93.38 292 HIS A C 1
ATOM 2289 O O . HIS A 1 292 ? 5.602 9.331 -1.902 1.00 93.38 292 HIS A O 1
ATOM 2295 N N . ALA A 1 293 ? 3.895 8.474 -0.711 1.00 94.44 293 ALA A N 1
ATOM 2296 C CA . ALA A 1 293 ? 3.466 9.764 -0.189 1.00 94.44 293 ALA A CA 1
ATOM 2297 C C . ALA A 1 293 ? 4.630 10.420 0.596 1.00 94.44 293 ALA A C 1
ATOM 2299 O O . ALA A 1 293 ? 5.297 9.711 1.358 1.00 94.44 293 ALA A O 1
ATOM 2300 N N . PRO A 1 294 ? 4.900 11.720 0.375 1.00 90.69 294 PRO A N 1
ATOM 2301 C CA . PRO A 1 294 ? 6.037 12.430 0.967 1.00 90.69 294 PRO A CA 1
ATOM 2302 C C . PRO A 1 294 ? 5.876 12.699 2.468 1.00 90.69 294 PRO A C 1
ATOM 2304 O O . PRO A 1 294 ? 4.737 12.584 2.984 1.00 90.69 294 PRO A O 1
#

Mean predicted aligned error: 11.21 Å

Radius of gyration: 21.09 Å; Cα contacts (8 Å, |Δi|>4): 442; chains: 1; bounding box: 48×59×52 Å

Organism: Symbiodinium pilosum (NCBI:txid2952)

Sequence (294 aa):
VVLRPVPGCKLGFAVMEFGHKLLVASVHAKGVLSNWNTTHPELSVEERDLLVQANLSTEYFGMVQQLRFSQVLLLKFQRQESIKSQPLPVRAQWEPRAGSQSVDLDGEFGCSTDLDSNLALRAITESAGPHTPATWKSAATCAVDHFLHQEQLFLGLYGYRVLTNRTWADAQVAGQTPILSLKVEQHIEQASHTWYIVCCELVHFKGGARDVVKWEAPRRLAQLRADLHDRVKFGMEPDEYKALFEDTPFAHAGGPSGTTLRLSKWLSTLAASINRLTVTPAVTAFTLTFLHAP

Foldseek 3Di:
DKFQDDVPFQQQWDWDDDPFWTFTLQGHCPHRLVVVCVVVVVPRDGGGWIFQDWPHDRGSLVNVVSSPPPSMTDTDTHDDPPCVPDDDDPVSPDDDPPPPPPPPVPPDPDPDLAVLLVVLLCCVWPDDDDDDLVSVVSVQPHAPPDQDSPLQVLVVVLPFAAPDQFDGDPDDPVPAQKAKAWAFPDWDQGNNAIWTWIWIWIWGADPNDIDIDITTRTDGLCNCVPQQVVVQCVQDDVVLCCVQCVVQDQADPDDDPCNRVSNRSRRRSLSVCVSVVVGGSSSVSSVCVSRVPD